Protein AF-A0A7S2AUB5-F1 (afdb_monomer_lite)

Structure (mmCIF, N/CA/C/O backbone):
data_AF-A0A7S2AUB5-F1
#
_entry.id   AF-A0A7S2AUB5-F1
#
loop_
_atom_site.group_PDB
_atom_site.id
_atom_site.type_symbol
_atom_site.label_atom_id
_atom_site.label_alt_id
_atom_site.label_comp_id
_atom_site.label_asym_id
_atom_site.label_entity_id
_atom_site.label_seq_id
_atom_site.pdbx_PDB_ins_code
_atom_site.Cartn_x
_atom_site.Cartn_y
_atom_site.Cartn_z
_atom_site.occupancy
_atom_site.B_iso_or_equiv
_atom_site.auth_seq_id
_atom_site.auth_comp_id
_atom_site.auth_asym_id
_atom_site.auth_atom_id
_atom_site.pdbx_PDB_model_num
ATOM 1 N N . LEU A 1 1 ? -4.576 -19.029 -27.671 1.00 66.25 1 LEU A N 1
ATOM 2 C CA . LEU A 1 1 ? -3.258 -19.699 -27.492 1.00 66.25 1 LEU A CA 1
ATOM 3 C C . LEU A 1 1 ? -3.103 -20.940 -28.379 1.00 66.25 1 LEU A C 1
ATOM 5 O O . LEU A 1 1 ? -2.024 -21.109 -28.933 1.00 66.25 1 LEU A O 1
ATOM 9 N N . SER A 1 2 ? -4.147 -21.768 -28.547 1.00 68.75 2 SER A N 1
ATOM 10 C CA . SER A 1 2 ? -4.121 -22.951 -29.435 1.00 68.75 2 SER A CA 1
ATOM 11 C C . SER A 1 2 ? -3.813 -22.598 -30.901 1.00 68.75 2 SER A C 1
ATOM 13 O O . SER A 1 2 ? -2.859 -23.111 -31.478 1.00 68.75 2 SER A O 1
ATOM 15 N N . GLU A 1 3 ? -4.519 -21.610 -31.457 1.00 72.88 3 GLU A N 1
ATOM 16 C CA . GLU A 1 3 ? -4.356 -21.179 -32.857 1.00 72.88 3 GLU A CA 1
ATOM 17 C C . GLU A 1 3 ? -2.947 -20.645 -33.166 1.00 72.88 3 GLU A C 1
ATOM 19 O O . GLU A 1 3 ? -2.402 -20.857 -34.247 1.00 72.88 3 GLU A O 1
ATOM 24 N N . PHE A 1 4 ? -2.296 -20.013 -32.185 1.00 72.12 4 PHE A N 1
ATOM 25 C CA . PHE A 1 4 ? -0.944 -19.477 -32.353 1.00 72.12 4 PHE A CA 1
ATOM 26 C C . PHE A 1 4 ? 0.109 -20.588 -32.492 1.00 72.12 4 PHE A C 1
ATOM 28 O O . PHE A 1 4 ? 1.092 -20.422 -33.215 1.00 72.12 4 PHE A O 1
ATOM 35 N N . ARG A 1 5 ? -0.101 -21.738 -31.830 1.00 81.31 5 ARG A N 1
ATOM 36 C CA . ARG A 1 5 ? 0.785 -22.907 -31.953 1.00 81.31 5 ARG A CA 1
ATOM 37 C C . ARG A 1 5 ? 0.651 -23.576 -33.320 1.00 81.31 5 ARG A C 1
ATOM 39 O O . ARG A 1 5 ? 1.670 -23.979 -33.878 1.00 81.31 5 ARG A O 1
ATOM 46 N N . GLU A 1 6 ? -0.555 -23.643 -33.883 1.00 85.00 6 GLU A N 1
ATOM 47 C CA . GLU A 1 6 ? -0.763 -24.192 -35.231 1.00 85.00 6 GLU A CA 1
ATOM 48 C C . GLU A 1 6 ? -0.095 -23.348 -36.319 1.00 85.00 6 GLU A C 1
ATOM 50 O O . GLU A 1 6 ? 0.600 -23.892 -37.180 1.00 85.00 6 GLU A O 1
ATOM 55 N N . VAL A 1 7 ? -0.228 -22.019 -36.251 1.00 86.88 7 VAL A N 1
ATOM 56 C CA . VAL A 1 7 ? 0.425 -21.116 -37.215 1.00 86.88 7 VAL A CA 1
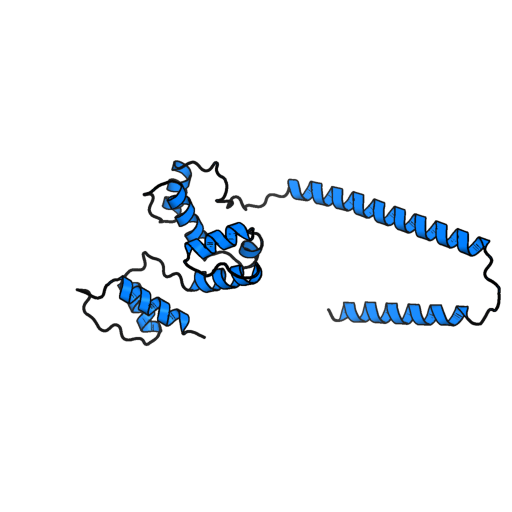ATOM 57 C C . VAL A 1 7 ? 1.947 -21.281 -37.170 1.00 86.88 7 VAL A C 1
ATOM 59 O O . VAL A 1 7 ? 2.594 -21.325 -38.218 1.00 86.88 7 VAL A O 1
ATOM 62 N N . TYR A 1 8 ? 2.525 -21.439 -35.976 1.00 83.62 8 TYR A N 1
ATOM 63 C CA . TYR A 1 8 ? 3.969 -21.616 -35.820 1.00 83.62 8 TYR A CA 1
ATOM 64 C C . TYR A 1 8 ? 4.461 -22.966 -36.356 1.00 83.62 8 TYR A C 1
ATOM 66 O O . TYR A 1 8 ? 5.496 -23.026 -37.023 1.00 83.62 8 TYR A O 1
ATOM 74 N N . LYS A 1 9 ? 3.700 -24.044 -36.124 1.00 85.75 9 LYS A N 1
ATOM 75 C CA . LYS A 1 9 ? 4.018 -25.383 -36.640 1.00 85.75 9 LYS A CA 1
ATOM 76 C C . LYS A 1 9 ? 3.975 -25.401 -38.173 1.00 85.75 9 LYS A C 1
ATOM 78 O O . LYS A 1 9 ? 4.949 -25.786 -38.811 1.00 85.75 9 LYS A O 1
ATOM 83 N N . LYS A 1 10 ? 2.932 -24.807 -38.764 1.00 87.19 10 LYS A N 1
ATOM 84 C CA . LYS A 1 10 ? 2.771 -24.686 -40.222 1.00 87.19 10 LYS A CA 1
ATOM 85 C C . LYS A 1 10 ? 3.872 -23.850 -40.892 1.00 87.19 10 LYS A C 1
ATOM 87 O O . LYS A 1 10 ? 4.248 -24.127 -42.031 1.00 87.19 10 LYS A O 1
ATOM 92 N N . GLN A 1 11 ? 4.408 -22.830 -40.212 1.00 81.62 11 GLN A N 1
ATOM 93 C CA . GLN A 1 11 ? 5.554 -22.067 -40.728 1.00 81.62 11 GLN A CA 1
ATOM 94 C C . GLN A 1 11 ? 6.876 -22.838 -40.650 1.00 81.62 11 GLN A C 1
ATOM 96 O O . GLN A 1 11 ? 7.717 -22.678 -41.538 1.00 81.62 11 GLN A O 1
ATOM 101 N N . LYS A 1 12 ? 7.059 -23.672 -39.621 1.00 84.50 12 LYS A N 1
ATOM 102 C CA . LYS A 1 12 ? 8.247 -24.518 -39.486 1.00 84.50 12 LYS A CA 1
ATOM 103 C C . LYS A 1 12 ? 8.306 -25.563 -40.604 1.00 84.50 12 LYS A C 1
ATOM 105 O O . LYS A 1 12 ? 9.318 -25.637 -41.298 1.00 84.50 12 LYS A O 1
ATOM 110 N N . ASP A 1 13 ? 7.193 -26.245 -40.862 1.00 81.62 13 ASP A N 1
ATOM 111 C CA . ASP A 1 13 ? 7.116 -27.299 -41.883 1.00 81.62 13 ASP A CA 1
ATOM 112 C C . ASP A 1 13 ? 7.355 -26.742 -43.305 1.00 81.62 13 ASP A C 1
ATOM 114 O O . ASP A 1 13 ? 8.020 -27.367 -44.131 1.00 81.62 13 ASP A O 1
ATOM 118 N N . ARG A 1 14 ? 6.911 -25.504 -43.586 1.00 75.75 14 ARG A N 1
ATOM 119 C CA . ARG A 1 14 ? 7.209 -24.811 -44.858 1.00 75.75 14 ARG A CA 1
ATOM 120 C C . ARG A 1 14 ? 8.698 -24.510 -45.061 1.00 75.75 14 ARG A C 1
ATOM 122 O O . ARG A 1 14 ? 9.160 -24.541 -46.200 1.00 75.75 14 ARG A O 1
ATOM 129 N N . LYS A 1 15 ? 9.447 -24.200 -43.996 1.00 71.12 15 LYS A N 1
ATOM 130 C CA . LYS A 1 15 ? 10.894 -23.930 -44.093 1.00 71.12 15 LYS A CA 1
ATOM 131 C C . LYS A 1 15 ? 11.700 -25.201 -44.344 1.00 71.12 15 LYS A C 1
ATOM 133 O O . LYS A 1 15 ? 12.663 -25.152 -45.103 1.00 71.12 15 LYS A O 1
ATOM 138 N N . GLU A 1 16 ? 11.299 -26.320 -43.748 1.00 73.62 16 GLU A N 1
ATOM 139 C CA . GLU A 1 16 ? 11.970 -27.609 -43.958 1.00 73.62 16 GLU A CA 1
ATOM 140 C C . GLU A 1 16 ? 11.769 -28.114 -45.395 1.00 73.62 16 GLU A C 1
ATOM 142 O O . GLU A 1 16 ? 12.728 -28.551 -46.031 1.00 73.62 16 GLU A O 1
ATOM 147 N N . GLN A 1 17 ? 10.575 -27.927 -45.972 1.00 71.31 17 GLN A N 1
ATOM 148 C CA . GLN A 1 17 ? 10.324 -28.288 -47.374 1.00 71.31 17 GLN A CA 1
ATOM 149 C C . GLN A 1 17 ? 11.098 -27.419 -48.382 1.00 71.31 17 GLN A C 1
ATOM 151 O O . GLN A 1 17 ? 11.495 -27.917 -49.431 1.00 71.31 17 GLN A O 1
ATOM 156 N N . GLN A 1 18 ? 11.367 -26.145 -48.073 1.00 62.06 18 GLN A N 1
ATOM 157 C CA . GLN A 1 18 ? 12.152 -25.266 -48.955 1.00 62.06 18 GLN A CA 1
ATOM 158 C C . GLN A 1 18 ? 13.667 -25.520 -48.895 1.00 62.06 18 GLN A C 1
ATOM 160 O O . GLN A 1 18 ? 14.369 -25.202 -49.850 1.00 62.06 18 GLN A O 1
ATOM 165 N N . GLY A 1 19 ? 14.184 -26.100 -47.807 1.00 57.72 19 GLY A N 1
ATOM 166 C CA . GLY A 1 19 ? 15.605 -26.452 -47.692 1.00 57.72 19 GLY A CA 1
ATOM 167 C C . GLY A 1 19 ? 15.994 -27.719 -48.461 1.00 57.72 19 GLY A C 1
ATOM 168 O O . GLY A 1 19 ? 17.142 -27.851 -48.878 1.00 57.72 19 GLY A O 1
ATOM 169 N N . ALA A 1 20 ? 15.048 -28.638 -48.678 1.00 58.72 20 ALA A N 1
ATOM 170 C CA . ALA A 1 20 ? 15.322 -29.935 -49.297 1.00 58.72 20 ALA A CA 1
ATOM 171 C C . ALA A 1 20 ? 15.441 -29.883 -50.834 1.00 58.72 20 ALA A C 1
ATOM 173 O O . ALA A 1 20 ? 16.139 -30.710 -51.418 1.00 58.72 20 ALA A O 1
ATOM 174 N N . SER A 1 21 ? 14.816 -28.909 -51.507 1.00 57.28 21 SER A N 1
ATOM 175 C CA . SER A 1 21 ? 14.850 -28.812 -52.976 1.00 57.28 21 SER A CA 1
ATOM 176 C C . SER A 1 21 ? 16.146 -28.216 -53.545 1.00 57.28 21 SER A C 1
ATOM 178 O O . SER A 1 21 ? 16.439 -28.424 -54.718 1.00 57.28 21 SER A O 1
ATOM 180 N N . ASP A 1 22 ? 16.938 -27.499 -52.740 1.00 52.81 22 ASP A N 1
ATOM 181 C CA . ASP A 1 22 ? 18.154 -26.802 -53.204 1.00 52.81 22 ASP A CA 1
ATOM 182 C C . ASP A 1 22 ? 19.421 -27.691 -53.202 1.00 52.81 22 ASP A C 1
ATOM 184 O O . ASP A 1 22 ? 20.475 -27.259 -53.666 1.00 52.81 22 ASP A O 1
ATOM 188 N N . VAL A 1 23 ? 19.347 -28.938 -52.714 1.00 56.62 23 VAL A N 1
ATOM 189 C CA . VAL A 1 23 ? 20.527 -29.821 -52.554 1.00 56.62 23 VAL A CA 1
ATOM 190 C C . VAL A 1 23 ? 20.818 -30.685 -53.795 1.00 56.62 23 VAL A C 1
ATOM 192 O O . VAL A 1 23 ? 21.933 -31.177 -53.945 1.00 56.62 23 VAL A O 1
ATOM 195 N N . LEU A 1 24 ? 19.875 -30.833 -54.736 1.00 57.12 24 LEU A N 1
ATOM 196 C CA . LEU A 1 24 ? 20.038 -31.726 -55.901 1.00 57.12 24 LEU A CA 1
ATOM 197 C C . LEU A 1 24 ? 20.478 -31.037 -57.205 1.00 57.12 24 LEU A C 1
ATOM 199 O O . LEU A 1 24 ? 20.758 -31.718 -58.189 1.00 57.12 24 LEU A O 1
ATOM 203 N N . ALA A 1 25 ? 20.609 -29.709 -57.231 1.00 53.59 25 ALA A N 1
ATOM 204 C CA . ALA A 1 25 ? 21.137 -28.987 -58.388 1.00 53.59 25 ALA A CA 1
ATOM 205 C C . ALA A 1 25 ? 22.570 -28.516 -58.098 1.00 53.59 25 ALA A C 1
ATOM 207 O O . ALA A 1 25 ? 22.779 -27.444 -57.537 1.00 53.59 25 ALA A O 1
ATOM 208 N N . GLY A 1 26 ? 23.572 -29.309 -58.495 1.00 52.62 26 GLY A N 1
ATOM 209 C CA . GLY A 1 26 ? 25.015 -29.038 -58.347 1.00 52.62 26 GLY A CA 1
ATOM 210 C C . GLY A 1 26 ? 25.560 -27.828 -59.131 1.00 52.62 26 GLY A C 1
ATOM 211 O O . GLY A 1 26 ? 26.711 -27.831 -59.563 1.00 52.62 26 GLY A O 1
ATOM 212 N N . GLY A 1 27 ? 24.756 -26.785 -59.336 1.00 60.53 27 GLY A N 1
ATOM 213 C CA . GLY A 1 27 ? 25.189 -25.524 -59.919 1.00 60.53 27 GLY A CA 1
ATOM 214 C C . GLY A 1 27 ? 25.906 -24.678 -58.874 1.00 60.53 27 GLY A C 1
ATOM 215 O O . GLY A 1 27 ? 25.307 -24.270 -57.878 1.00 60.53 27 GLY A O 1
ATOM 216 N N . ARG A 1 28 ? 27.192 -24.374 -59.098 1.00 58.41 28 ARG A N 1
ATOM 217 C CA . ARG A 1 28 ? 27.913 -23.383 -58.287 1.00 58.41 28 ARG A CA 1
ATOM 218 C C . ARG A 1 28 ? 27.098 -22.082 -58.288 1.00 58.41 28 ARG A C 1
ATOM 220 O O . ARG A 1 28 ? 26.883 -21.519 -59.361 1.00 58.41 28 ARG A O 1
ATOM 227 N N . PRO A 1 29 ? 26.634 -21.596 -57.126 1.00 58.66 29 PRO A N 1
ATOM 228 C CA . PRO A 1 29 ? 25.819 -20.397 -57.072 1.00 58.66 29 PRO A CA 1
ATOM 229 C C . PRO A 1 29 ? 26.647 -19.213 -57.562 1.00 58.66 29 PRO A C 1
ATOM 231 O O . PRO A 1 29 ? 27.666 -18.860 -56.965 1.00 58.66 29 PRO A O 1
ATOM 234 N N . ASP A 1 30 ? 26.190 -18.629 -58.665 1.00 69.25 30 ASP A N 1
ATOM 235 C CA . ASP A 1 30 ? 26.762 -17.442 -59.282 1.00 69.25 30 ASP A CA 1
ATOM 236 C C . ASP A 1 30 ? 26.954 -16.344 -58.220 1.00 69.25 30 ASP A C 1
ATOM 238 O O . ASP A 1 30 ? 26.016 -15.937 -57.520 1.00 69.25 30 ASP A O 1
ATOM 242 N N . LYS A 1 31 ? 28.203 -15.888 -58.069 1.00 72.81 31 LYS A N 1
ATOM 243 C CA . LYS A 1 31 ? 28.608 -14.873 -57.086 1.00 72.81 31 LYS A CA 1
ATOM 244 C C . LYS A 1 31 ? 27.802 -13.579 -57.264 1.00 72.81 31 LYS A C 1
ATOM 246 O O . LYS A 1 31 ? 27.520 -12.911 -56.268 1.00 72.81 31 LYS A O 1
ATOM 251 N N . SER A 1 32 ? 27.354 -13.287 -58.488 1.00 71.06 32 SER A N 1
ATOM 252 C CA .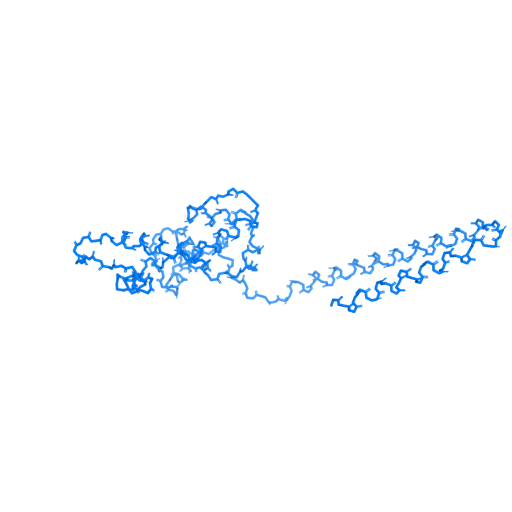 SER A 1 32 ? 26.482 -12.152 -58.805 1.00 71.06 32 SER A CA 1
ATOM 253 C C . SER A 1 32 ? 25.115 -12.260 -58.109 1.00 71.06 32 SER A C 1
ATOM 255 O O . SER A 1 32 ? 24.633 -11.314 -57.479 1.00 71.06 32 SER A O 1
ATOM 257 N N . ARG A 1 33 ? 24.527 -13.463 -58.093 1.00 67.38 33 ARG A N 1
ATOM 258 C CA . ARG A 1 33 ? 23.210 -13.734 -57.492 1.00 67.38 33 ARG A CA 1
ATOM 259 C C . ARG A 1 33 ? 23.230 -13.709 -55.958 1.00 67.38 33 ARG A C 1
ATOM 261 O O . ARG A 1 33 ? 22.220 -13.396 -55.326 1.00 67.38 33 ARG A O 1
ATOM 268 N N . ARG A 1 34 ? 24.379 -14.007 -55.338 1.00 69.44 34 ARG A N 1
ATOM 269 C CA . ARG A 1 34 ? 24.572 -13.854 -53.881 1.00 69.44 34 ARG A CA 1
ATOM 270 C C . ARG A 1 34 ? 24.639 -12.384 -53.470 1.00 69.44 34 ARG A C 1
ATOM 272 O O . ARG A 1 34 ? 24.018 -12.008 -52.479 1.00 69.44 34 ARG A O 1
ATOM 279 N N . GLN A 1 35 ? 25.335 -11.552 -54.246 1.00 75.00 35 GLN A N 1
ATOM 280 C CA . GLN A 1 35 ? 25.429 -10.118 -53.963 1.00 75.00 35 GLN A CA 1
ATOM 281 C C . GLN A 1 35 ? 24.084 -9.404 -54.137 1.00 75.00 35 GLN A C 1
ATOM 283 O O . GLN A 1 35 ? 23.735 -8.562 -53.309 1.00 75.00 35 GLN A O 1
ATOM 288 N N . SER A 1 36 ? 23.295 -9.761 -55.155 1.00 74.06 36 SER A N 1
ATOM 289 C CA . SER A 1 36 ? 21.970 -9.161 -55.357 1.00 74.06 36 SER A CA 1
ATOM 290 C C . SER A 1 36 ? 20.982 -9.524 -54.242 1.00 74.06 36 SER A C 1
ATOM 292 O O . SER A 1 36 ? 20.290 -8.643 -53.730 1.00 74.06 36 SER A O 1
ATOM 294 N N . ARG A 1 37 ? 20.976 -10.782 -53.774 1.00 74.62 37 ARG A N 1
ATOM 295 C CA . ARG A 1 37 ? 20.168 -11.207 -52.614 1.00 74.62 37 ARG A CA 1
ATOM 296 C C . ARG A 1 37 ? 20.580 -10.510 -51.314 1.00 74.62 37 ARG A C 1
ATOM 298 O O . ARG A 1 37 ? 19.709 -10.092 -50.556 1.00 74.62 37 ARG A O 1
ATOM 305 N N . ALA A 1 38 ? 21.881 -10.349 -51.064 1.00 77.12 38 ALA A N 1
ATOM 306 C CA . ALA A 1 38 ? 22.369 -9.658 -49.869 1.00 77.12 38 ALA A CA 1
ATOM 307 C C . ALA A 1 38 ? 21.926 -8.185 -49.839 1.00 77.12 38 ALA A C 1
ATOM 309 O O . ALA A 1 38 ? 21.383 -7.732 -48.832 1.00 77.12 38 ALA A O 1
ATOM 310 N N . LYS A 1 39 ? 22.058 -7.473 -50.968 1.00 84.00 39 LYS A N 1
ATOM 311 C CA . LYS A 1 39 ? 21.603 -6.079 -51.099 1.00 84.00 39 LYS A CA 1
ATOM 312 C C . LYS A 1 39 ? 20.086 -5.938 -50.921 1.00 84.00 39 LYS A C 1
ATOM 314 O O . LYS A 1 39 ? 19.636 -4.999 -50.270 1.00 84.00 39 LYS A O 1
ATOM 319 N N . ALA A 1 40 ? 19.295 -6.877 -51.449 1.00 82.88 40 ALA A N 1
ATOM 320 C CA . ALA A 1 40 ? 17.840 -6.876 -51.279 1.00 82.88 40 ALA A CA 1
ATOM 321 C C . ALA A 1 40 ? 17.419 -7.083 -49.810 1.00 82.88 40 ALA A C 1
ATOM 323 O O . ALA A 1 40 ? 16.558 -6.359 -49.306 1.00 82.88 40 ALA A O 1
ATOM 324 N N . ASN A 1 41 ? 18.067 -8.014 -49.102 1.00 84.00 41 ASN A N 1
ATOM 325 C CA . ASN A 1 41 ? 17.816 -8.241 -47.677 1.00 84.00 41 ASN A CA 1
ATOM 326 C C . ASN A 1 41 ? 18.212 -7.023 -46.832 1.00 84.00 41 ASN A C 1
ATOM 328 O O . ASN A 1 41 ? 17.466 -6.625 -45.940 1.00 84.00 41 ASN A O 1
ATOM 332 N N . GLU A 1 42 ? 19.348 -6.391 -47.134 1.00 88.44 42 GLU A N 1
ATOM 333 C CA . GLU A 1 42 ? 19.787 -5.175 -46.445 1.00 88.44 42 GLU A CA 1
ATOM 334 C C . GLU A 1 42 ? 18.788 -4.019 -46.633 1.00 88.44 42 GLU A C 1
ATOM 336 O O . GLU A 1 42 ? 18.472 -3.309 -45.675 1.00 88.44 42 GLU A O 1
ATOM 341 N N . LEU A 1 43 ? 18.230 -3.860 -47.840 1.00 89.88 43 LEU A N 1
ATOM 342 C CA . LEU A 1 43 ? 17.206 -2.854 -48.126 1.00 89.88 43 LEU A CA 1
ATOM 343 C C . LEU A 1 43 ? 15.918 -3.107 -47.326 1.00 89.88 43 LEU A C 1
ATOM 345 O O . LEU A 1 43 ? 15.376 -2.173 -46.732 1.00 89.88 43 LEU A O 1
ATOM 349 N N . MET A 1 44 ? 15.455 -4.361 -47.260 1.00 85.38 44 MET A N 1
ATOM 350 C CA . MET A 1 44 ? 14.280 -4.730 -46.462 1.00 85.38 44 MET A CA 1
ATOM 351 C C . MET A 1 44 ? 14.495 -4.478 -44.966 1.00 85.38 44 MET A C 1
ATOM 353 O O . MET A 1 44 ? 13.610 -3.937 -44.302 1.00 85.38 44 MET A O 1
ATOM 357 N N . VAL A 1 45 ? 15.679 -4.799 -44.436 1.00 85.94 45 VAL A N 1
ATOM 358 C CA . VAL A 1 45 ? 16.024 -4.530 -43.030 1.00 85.94 45 VAL A CA 1
ATOM 359 C C . VAL A 1 45 ? 16.044 -3.024 -42.753 1.00 85.94 45 VAL A C 1
ATOM 361 O O . VAL A 1 45 ? 15.449 -2.576 -41.772 1.00 85.94 45 VAL A O 1
ATOM 364 N N . LYS A 1 46 ? 16.642 -2.213 -43.637 1.00 86.75 46 LYS A N 1
ATOM 365 C CA . LYS A 1 46 ? 16.636 -0.743 -43.512 1.00 86.75 46 LYS A CA 1
ATOM 366 C C . LYS A 1 46 ? 15.217 -0.167 -43.557 1.00 86.75 46 LYS A C 1
ATOM 368 O O . LYS A 1 46 ? 14.891 0.703 -42.747 1.00 86.75 46 LYS A O 1
ATOM 373 N N . GLN A 1 47 ? 14.352 -0.673 -44.439 1.00 86.94 47 GLN A N 1
ATOM 374 C CA . GLN A 1 47 ? 12.945 -0.265 -44.490 1.00 86.94 47 GLN A CA 1
ATOM 375 C C . GLN A 1 47 ? 12.200 -0.630 -43.200 1.00 86.94 47 GLN A C 1
ATOM 377 O O . GLN A 1 47 ? 11.530 0.237 -42.636 1.00 86.94 47 GLN A O 1
ATOM 382 N N . ALA A 1 48 ? 12.382 -1.847 -42.678 1.00 82.12 48 ALA A N 1
ATOM 383 C CA . ALA A 1 48 ? 11.771 -2.282 -41.423 1.00 82.12 48 ALA A CA 1
ATOM 384 C C . ALA A 1 48 ? 12.207 -1.406 -40.235 1.00 82.12 48 ALA A C 1
ATOM 386 O O . ALA A 1 48 ? 11.359 -0.907 -39.495 1.00 82.12 48 ALA A O 1
ATOM 387 N N . ILE A 1 49 ? 13.510 -1.127 -40.098 1.00 84.69 49 ILE A N 1
ATOM 388 C CA . ILE A 1 49 ? 14.044 -0.244 -39.045 1.00 84.69 49 ILE A CA 1
ATOM 389 C C . ILE A 1 49 ? 13.452 1.169 -39.168 1.00 84.69 49 ILE A C 1
ATOM 391 O O . ILE A 1 49 ? 13.037 1.762 -38.168 1.00 84.69 49 ILE A O 1
ATOM 395 N N . SER A 1 50 ? 13.348 1.700 -40.391 1.00 85.81 50 SER A N 1
ATOM 396 C CA . SER A 1 50 ? 12.761 3.025 -40.631 1.00 85.81 50 SER A CA 1
ATOM 397 C C . SER A 1 50 ? 11.265 3.089 -40.281 1.00 85.81 50 SER A C 1
ATOM 399 O O . SER A 1 50 ? 10.796 4.106 -39.762 1.00 85.81 50 SER A O 1
ATOM 401 N N . GLY A 1 51 ? 10.525 1.995 -40.503 1.00 85.00 51 GLY A N 1
ATOM 402 C CA . GLY A 1 51 ? 9.121 1.853 -40.115 1.00 85.00 51 GLY A CA 1
ATOM 403 C C . GLY A 1 51 ? 8.947 1.846 -38.598 1.00 85.00 51 GLY A C 1
ATOM 404 O O . GLY A 1 51 ? 8.157 2.627 -38.067 1.00 85.00 51 GLY A O 1
ATOM 405 N N . PHE A 1 52 ? 9.762 1.061 -37.886 1.00 77.56 52 PHE A N 1
ATOM 406 C CA . PHE A 1 52 ? 9.748 1.016 -36.419 1.00 77.56 52 PHE A CA 1
ATOM 407 C C . PHE A 1 52 ? 10.092 2.366 -35.778 1.00 77.56 52 PHE A C 1
ATOM 409 O O . PHE A 1 52 ? 9.464 2.759 -34.794 1.00 77.56 52 PHE A O 1
ATOM 416 N N . ALA A 1 53 ? 11.044 3.119 -36.339 1.00 77.88 53 ALA A N 1
ATOM 417 C CA . ALA A 1 53 ? 11.388 4.448 -35.833 1.00 77.88 53 ALA A CA 1
ATOM 418 C C . ALA A 1 53 ? 10.226 5.452 -35.974 1.00 77.88 53 ALA A C 1
ATOM 420 O O . ALA A 1 53 ? 9.992 6.264 -35.073 1.00 77.88 53 ALA A O 1
ATOM 421 N N . LYS A 1 54 ? 9.471 5.387 -37.081 1.00 81.50 54 LYS A N 1
ATOM 422 C CA . LYS A 1 54 ? 8.268 6.210 -37.287 1.00 81.50 54 LYS A CA 1
ATOM 423 C C . LYS A 1 54 ? 7.148 5.811 -36.328 1.00 81.50 54 LYS A C 1
ATOM 425 O O . LYS A 1 54 ? 6.560 6.695 -35.710 1.00 81.50 54 LYS A O 1
ATOM 430 N N . GLU A 1 55 ? 6.905 4.516 -36.146 1.00 77.44 55 GLU A N 1
ATOM 431 C CA . GLU A 1 55 ? 5.859 4.021 -35.245 1.00 77.44 55 GLU A CA 1
ATOM 432 C C . GLU A 1 55 ? 6.152 4.378 -33.783 1.00 77.44 55 GLU A C 1
ATOM 434 O O . GLU A 1 55 ? 5.297 4.910 -33.078 1.00 77.44 55 GLU A O 1
ATOM 439 N N . ARG A 1 56 ? 7.411 4.240 -33.349 1.00 76.69 56 ARG A N 1
ATOM 440 C CA . ARG A 1 56 ? 7.849 4.663 -32.012 1.00 76.69 56 ARG A CA 1
ATOM 441 C C . ARG A 1 56 ? 7.648 6.168 -31.782 1.00 76.69 56 ARG A C 1
ATOM 443 O O . ARG A 1 56 ? 7.269 6.568 -30.683 1.00 76.69 56 ARG A O 1
ATOM 450 N N . ARG A 1 57 ? 7.835 7.011 -32.810 1.00 79.25 57 ARG A N 1
ATOM 451 C CA . ARG A 1 57 ? 7.513 8.452 -32.742 1.00 79.25 57 ARG A CA 1
ATOM 452 C C . ARG A 1 57 ? 6.005 8.722 -32.681 1.00 79.25 57 ARG A C 1
ATOM 454 O O . ARG A 1 57 ? 5.613 9.654 -31.985 1.00 79.25 57 ARG A O 1
ATOM 461 N N . ARG A 1 58 ? 5.162 7.942 -33.370 1.00 79.75 58 ARG A N 1
ATOM 462 C CA . ARG A 1 58 ? 3.691 8.070 -33.283 1.00 79.75 58 ARG A CA 1
ATOM 463 C C . ARG A 1 58 ? 3.189 7.704 -31.891 1.00 79.75 58 ARG A C 1
ATOM 465 O O . ARG A 1 58 ? 2.469 8.489 -31.282 1.00 79.75 58 ARG A O 1
ATOM 472 N N . LEU A 1 59 ? 3.641 6.570 -31.360 1.00 74.00 59 LEU A N 1
ATOM 473 C CA . LEU A 1 59 ? 3.280 6.117 -30.017 1.00 74.00 59 LEU A CA 1
ATOM 474 C C . LEU A 1 59 ? 3.763 7.092 -28.938 1.00 74.00 59 LEU A C 1
ATOM 476 O O . LEU A 1 59 ? 3.003 7.416 -28.035 1.00 74.00 59 LEU A O 1
ATOM 480 N N . SER A 1 60 ? 4.976 7.640 -29.068 1.00 74.38 60 SER A N 1
ATOM 481 C CA . SER A 1 60 ? 5.479 8.659 -28.137 1.00 74.38 60 SER A CA 1
ATOM 482 C C . SER A 1 60 ? 4.655 9.950 -28.152 1.00 74.38 60 SER A C 1
ATOM 484 O O . SER A 1 60 ? 4.498 10.564 -27.102 1.00 74.38 60 SER A O 1
ATOM 486 N N . LYS A 1 61 ? 4.125 10.369 -29.309 1.00 71.69 61 LYS A N 1
ATOM 487 C CA . LYS A 1 61 ? 3.256 11.554 -29.392 1.00 71.69 61 LYS A CA 1
ATOM 488 C C . LYS A 1 61 ? 1.869 11.292 -28.805 1.00 71.69 61 LYS A C 1
ATOM 490 O O . LYS A 1 61 ? 1.332 12.165 -28.136 1.00 71.69 61 LYS A O 1
ATOM 495 N N . ASN A 1 62 ? 1.330 10.088 -28.992 1.00 60.31 62 ASN A N 1
ATOM 496 C CA . ASN A 1 62 ? 0.032 9.708 -28.430 1.00 60.31 62 ASN A CA 1
ATOM 497 C C . ASN A 1 62 ? 0.086 9.431 -26.918 1.00 60.31 62 ASN A C 1
ATOM 499 O O . ASN A 1 62 ? -0.918 9.608 -26.236 1.00 60.31 62 ASN A O 1
ATOM 503 N N . PHE A 1 63 ? 1.245 9.052 -26.373 1.00 55.88 63 PHE A N 1
ATOM 504 C CA . PHE A 1 63 ? 1.416 8.860 -24.928 1.00 55.88 63 PHE A CA 1
ATOM 505 C C . PHE A 1 63 ? 1.382 10.181 -24.136 1.00 55.88 63 PHE A C 1
ATOM 507 O O . PHE A 1 63 ? 1.222 10.155 -22.922 1.00 55.88 63 PHE A O 1
ATOM 514 N N . ASN A 1 64 ? 1.496 11.333 -24.808 1.00 53.84 64 ASN A N 1
ATOM 515 C CA . ASN A 1 64 ? 1.533 12.644 -24.156 1.00 53.84 64 ASN A CA 1
ATOM 516 C C . ASN A 1 64 ? 0.201 13.420 -24.213 1.00 53.84 64 ASN A C 1
ATOM 518 O O . ASN A 1 64 ? 0.120 14.518 -23.674 1.00 53.84 64 ASN A O 1
ATOM 522 N N . SER A 1 65 ? -0.837 12.889 -24.871 1.00 50.28 65 SER A N 1
ATOM 523 C CA . SER A 1 65 ? -2.146 13.562 -25.003 1.00 50.28 65 SER A CA 1
ATOM 524 C C . SER A 1 65 ? -3.332 12.749 -24.472 1.00 50.28 65 SER A C 1
ATOM 526 O O . SER A 1 65 ? -4.459 13.243 -24.442 1.00 50.28 65 SER A O 1
ATOM 528 N N . GLY A 1 66 ? -3.096 11.520 -24.009 1.00 44.44 66 GLY A N 1
ATOM 529 C CA . GLY A 1 66 ? -4.112 10.660 -23.411 1.00 44.44 66 GLY A CA 1
ATOM 530 C C . GLY A 1 66 ? -4.210 10.851 -21.903 1.00 44.44 66 GLY A C 1
ATOM 531 O O . GLY A 1 66 ? -3.567 10.126 -21.153 1.00 44.44 66 GLY A O 1
ATOM 532 N N . SER A 1 67 ? -5.028 11.820 -21.495 1.00 53.50 67 SER A N 1
ATOM 533 C CA . SER A 1 67 ? -5.766 11.866 -20.227 1.00 53.50 67 SER A CA 1
ATOM 534 C C . SER A 1 67 ? -5.759 10.540 -19.450 1.00 53.50 67 SER A C 1
ATOM 536 O O . SER A 1 67 ? -6.440 9.581 -19.816 1.00 53.50 67 SER A O 1
ATOM 538 N N . SER A 1 68 ? -5.002 10.498 -18.356 1.00 39.09 68 SER A N 1
ATOM 539 C CA . SER A 1 68 ? -5.150 9.484 -17.319 1.00 39.09 68 SER A CA 1
ATOM 540 C C . SER A 1 68 ? -5.227 10.206 -15.987 1.00 39.09 68 SER A C 1
ATOM 542 O O . SER A 1 68 ? -4.269 10.841 -15.553 1.00 39.09 68 SER A O 1
ATOM 544 N N . LEU A 1 69 ? -6.396 10.096 -15.364 1.00 43.03 69 LEU A N 1
ATOM 545 C CA . LEU A 1 69 ? -6.730 10.413 -13.978 1.00 43.03 69 LEU A CA 1
ATOM 546 C C . LEU A 1 69 ? -5.852 9.631 -12.981 1.00 43.03 69 LEU A C 1
ATOM 548 O O . LEU A 1 69 ? -6.340 8.866 -12.157 1.00 43.03 69 LEU A O 1
ATOM 552 N N . SER A 1 70 ? -4.540 9.824 -13.038 1.00 42.88 70 SER A N 1
ATOM 553 C CA . SER A 1 70 ? -3.591 9.378 -12.024 1.00 42.88 70 SER A CA 1
ATOM 554 C C . SER A 1 70 ? -2.875 10.587 -11.433 1.00 42.88 70 SER A C 1
ATOM 556 O O . SER A 1 70 ? -1.666 10.575 -11.234 1.00 42.88 70 SER A O 1
ATOM 558 N N . ASP A 1 71 ? -3.643 11.623 -11.091 1.00 45.69 71 ASP A N 1
ATOM 559 C CA . ASP A 1 71 ? -3.200 12.759 -10.266 1.00 45.69 71 ASP A CA 1
ATOM 560 C C . ASP A 1 71 ? -3.128 12.378 -8.764 1.00 45.69 71 ASP A C 1
ATOM 562 O O . ASP A 1 71 ? -3.255 13.187 -7.844 1.00 45.69 71 ASP A O 1
ATOM 566 N N . ASN A 1 72 ? -2.924 11.081 -8.516 1.00 52.72 72 ASN A N 1
ATOM 567 C CA . ASN A 1 72 ? -2.642 10.477 -7.219 1.00 52.72 72 ASN A CA 1
ATOM 568 C C . ASN A 1 72 ? -1.132 10.341 -6.989 1.00 52.72 72 ASN A C 1
ATOM 570 O O . ASN A 1 72 ? -0.705 9.577 -6.122 1.00 52.72 72 ASN A O 1
ATOM 574 N N . SER A 1 73 ? -0.311 11.097 -7.727 1.00 51.97 73 SER A N 1
ATOM 575 C CA . SER A 1 73 ? 1.086 11.304 -7.360 1.00 51.97 73 SER A CA 1
ATOM 576 C C . SER A 1 73 ? 1.136 12.169 -6.097 1.00 51.97 73 SER A C 1
ATOM 578 O O . SER A 1 73 ? 1.358 13.377 -6.124 1.00 51.97 73 SER A O 1
ATOM 580 N N . PHE A 1 74 ? 0.927 11.535 -4.942 1.00 53.44 74 PHE A N 1
ATOM 581 C CA . PHE A 1 74 ? 1.169 12.120 -3.618 1.00 53.44 74 PHE A CA 1
ATOM 582 C C . PHE A 1 74 ? 2.648 12.518 -3.413 1.00 53.44 74 PHE A C 1
ATOM 584 O O . PHE A 1 74 ? 2.985 13.104 -2.386 1.00 53.44 74 PHE A O 1
ATOM 591 N N . GLY A 1 75 ? 3.522 12.222 -4.385 1.00 50.56 75 GLY A N 1
ATOM 592 C CA . GLY A 1 75 ? 4.945 12.551 -4.400 1.00 50.56 75 GLY A CA 1
ATOM 593 C C . GLY A 1 75 ? 5.291 13.966 -4.873 1.00 50.56 75 GLY A C 1
ATOM 594 O O . GLY A 1 75 ? 6.464 14.341 -4.806 1.00 50.56 75 GLY A O 1
ATOM 595 N N . SER A 1 76 ? 4.327 14.781 -5.315 1.00 53.94 76 SER A N 1
ATOM 596 C CA . SER A 1 76 ? 4.629 16.165 -5.690 1.00 53.94 76 SER A CA 1
ATOM 597 C C . SER A 1 76 ? 5.007 16.972 -4.448 1.00 53.94 76 SER A C 1
ATOM 599 O O . SER A 1 76 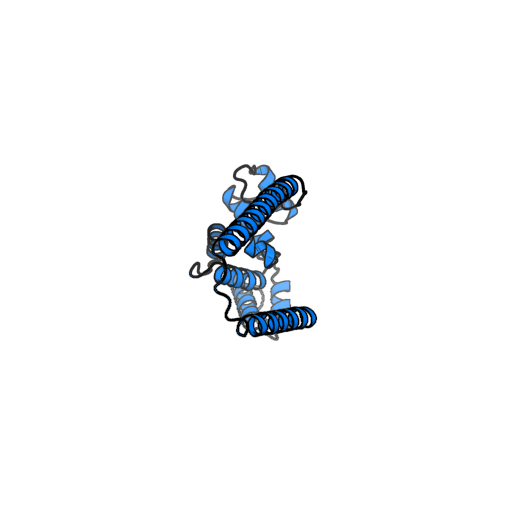? 4.161 17.347 -3.633 1.00 53.94 76 SER A O 1
ATOM 601 N N . LYS A 1 77 ? 6.305 17.286 -4.325 1.00 63.25 77 LYS A N 1
ATOM 602 C CA . LYS A 1 77 ? 6.885 18.201 -3.319 1.00 63.25 77 LYS A CA 1
ATOM 603 C C . LYS A 1 77 ? 6.122 19.538 -3.219 1.00 63.25 77 LYS A C 1
ATOM 605 O O . LYS A 1 77 ? 6.183 20.211 -2.190 1.00 63.25 77 LYS A O 1
ATOM 610 N N . GLU A 1 78 ? 5.357 19.867 -4.254 1.00 70.00 78 GLU A N 1
ATOM 611 C CA . GLU A 1 78 ? 4.544 21.066 -4.444 1.00 70.00 78 GLU A CA 1
ATOM 612 C C . GLU A 1 78 ? 3.190 21.064 -3.717 1.00 70.00 78 GLU A C 1
ATOM 614 O O . GLU A 1 78 ? 2.589 22.127 -3.576 1.00 70.00 78 GLU A O 1
ATOM 619 N N . ALA A 1 79 ? 2.700 19.930 -3.195 1.00 79.88 79 ALA A N 1
ATOM 620 C CA . ALA A 1 79 ? 1.435 19.934 -2.456 1.00 79.88 79 ALA A CA 1
ATOM 621 C C . ALA A 1 79 ? 1.543 20.851 -1.225 1.00 79.88 79 ALA A C 1
ATOM 623 O O . ALA A 1 79 ? 2.410 20.662 -0.367 1.00 79.88 79 ALA A O 1
ATOM 624 N N . THR A 1 80 ? 0.685 21.863 -1.122 1.00 88.56 80 THR A N 1
ATOM 625 C CA . THR A 1 80 ? 0.667 22.776 0.027 1.00 88.56 80 THR A CA 1
ATOM 626 C C . THR A 1 80 ? 0.111 22.066 1.264 1.00 88.56 80 THR A C 1
ATOM 628 O O . THR A 1 80 ? -0.698 21.140 1.173 1.00 88.56 80 THR A O 1
ATOM 631 N N . ALA A 1 81 ? 0.534 22.488 2.461 1.00 90.50 81 ALA A N 1
ATOM 632 C CA . ALA A 1 81 ? 0.049 21.889 3.709 1.00 90.50 81 ALA A CA 1
ATOM 633 C C . ALA A 1 81 ? -1.480 22.015 3.865 1.00 90.50 81 ALA A C 1
ATOM 635 O O . ALA A 1 81 ? -2.117 21.145 4.456 1.00 90.50 81 ALA A O 1
ATOM 636 N N . THR A 1 82 ? -2.078 23.070 3.307 1.00 91.44 82 THR A N 1
ATOM 637 C CA . THR A 1 82 ? -3.532 23.278 3.264 1.00 91.44 82 THR A CA 1
ATOM 638 C C . THR A 1 82 ? -4.231 22.234 2.397 1.00 91.44 82 THR A C 1
ATOM 640 O O . THR A 1 82 ? -5.223 21.652 2.835 1.00 91.44 82 THR A O 1
ATOM 643 N N . GLU A 1 83 ? -3.684 21.928 1.219 1.00 91.44 83 GLU A N 1
ATOM 644 C CA . GLU A 1 83 ? -4.220 20.891 0.335 1.00 91.44 83 GLU A CA 1
ATOM 645 C C . GLU A 1 83 ? -4.124 19.502 0.972 1.00 91.44 83 GLU A C 1
ATOM 647 O O . GLU A 1 83 ? -5.088 18.735 0.952 1.00 91.44 83 GLU A O 1
ATOM 652 N N . LEU A 1 84 ? -3.004 19.198 1.633 1.00 92.62 84 LEU A N 1
ATOM 653 C CA . LEU A 1 84 ? -2.837 17.942 2.367 1.00 92.62 84 LEU A CA 1
ATOM 654 C C . LEU A 1 84 ? -3.848 17.814 3.514 1.00 92.62 84 LEU A C 1
ATOM 656 O O . LEU A 1 84 ? -4.471 16.766 3.664 1.00 92.62 84 LEU A O 1
ATOM 660 N N . LYS A 1 85 ? -4.092 18.882 4.285 1.00 94.44 85 LYS A N 1
ATOM 661 C CA . LYS A 1 85 ? -5.141 18.882 5.322 1.00 94.44 85 LYS A CA 1
ATOM 662 C C . LYS A 1 85 ? -6.534 18.680 4.728 1.00 94.44 85 LYS A C 1
ATOM 664 O O . LYS A 1 85 ? -7.320 17.924 5.297 1.00 94.44 85 LYS A O 1
ATOM 669 N N . ARG A 1 86 ? -6.836 19.303 3.582 1.00 93.19 86 ARG A N 1
ATOM 670 C CA . ARG A 1 86 ? -8.110 19.121 2.868 1.00 93.19 86 ARG A CA 1
ATOM 671 C C . ARG A 1 86 ? -8.300 17.665 2.450 1.00 93.19 86 ARG A C 1
ATOM 673 O O . ARG A 1 86 ? -9.337 17.085 2.756 1.00 93.19 86 ARG A O 1
ATOM 680 N N . ARG A 1 87 ? -7.281 17.052 1.844 1.00 87.75 87 ARG A N 1
ATOM 681 C CA . ARG A 1 87 ? -7.303 15.630 1.470 1.00 87.75 87 ARG A CA 1
ATOM 682 C C . ARG A 1 87 ? -7.448 14.725 2.693 1.00 87.75 87 ARG A C 1
ATOM 684 O O . ARG A 1 87 ? -8.272 13.816 2.663 1.00 87.75 87 ARG A O 1
ATOM 691 N N . CYS A 1 88 ? -6.734 15.002 3.791 1.00 91.50 88 CYS A N 1
ATOM 692 C CA . CYS A 1 88 ? -6.914 14.276 5.053 1.00 91.50 88 CYS A CA 1
ATOM 693 C C . CYS A 1 88 ? -8.358 14.383 5.556 1.00 91.50 88 CYS A C 1
ATOM 695 O O . CYS A 1 88 ? -8.942 13.368 5.916 1.00 91.50 88 CYS A O 1
ATOM 697 N N . LYS A 1 89 ? -8.962 15.580 5.518 1.00 93.00 89 LYS A N 1
ATOM 698 C CA . LYS A 1 89 ? -10.364 15.800 5.906 1.00 93.00 89 LYS A CA 1
ATOM 699 C C . LYS A 1 89 ? -11.324 14.954 5.076 1.00 93.00 89 LYS A C 1
ATOM 701 O O . LYS A 1 89 ? -12.167 14.272 5.647 1.00 93.00 89 LYS A O 1
ATOM 706 N N . SER A 1 90 ? -11.182 14.989 3.751 1.00 87.12 90 SER A N 1
ATOM 707 C CA . SER A 1 90 ? -12.010 14.206 2.827 1.00 87.12 90 SER A CA 1
ATOM 708 C C . SER A 1 90 ? -11.840 12.699 3.029 1.00 87.12 90 SER A C 1
ATOM 710 O O . SER A 1 90 ? -12.794 11.952 2.853 1.00 87.12 90 SER A O 1
ATOM 712 N N . ALA A 1 91 ? -10.650 12.260 3.443 1.00 82.12 91 ALA A N 1
ATOM 713 C CA . ALA A 1 91 ? -10.350 10.867 3.763 1.00 82.12 91 ALA A CA 1
ATOM 714 C C . ALA A 1 91 ? -10.722 10.455 5.205 1.00 82.12 91 ALA A C 1
ATOM 716 O O . ALA A 1 91 ? -10.463 9.315 5.587 1.00 82.12 91 ALA A O 1
AT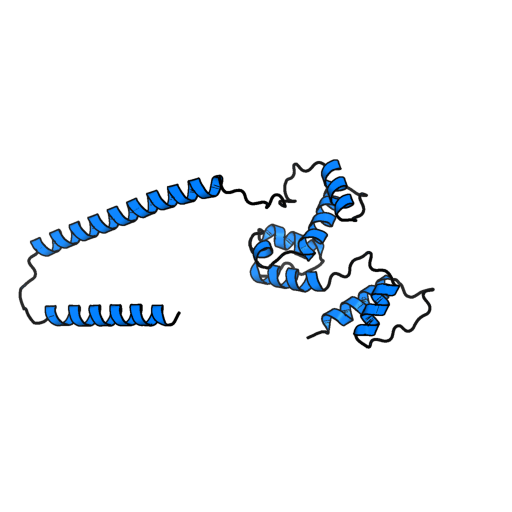OM 717 N N . GLY A 1 92 ? -11.277 11.359 6.024 1.00 87.00 92 GLY A N 1
ATOM 718 C CA . GLY A 1 92 ? -11.588 11.091 7.436 1.00 87.00 92 GLY A CA 1
ATOM 719 C C . GLY A 1 92 ? -10.356 10.938 8.340 1.00 87.00 92 GLY A C 1
ATOM 720 O O . GLY A 1 92 ? -10.453 10.397 9.437 1.00 87.00 92 GLY A O 1
ATOM 721 N N . LEU A 1 93 ? -9.187 11.400 7.895 1.00 88.12 93 LEU A N 1
ATOM 722 C CA . LEU A 1 93 ? -7.922 11.319 8.621 1.00 88.12 93 LEU A CA 1
ATOM 723 C C . LEU A 1 93 ? -7.683 12.575 9.479 1.00 88.12 93 LEU A C 1
ATOM 725 O O . LEU A 1 93 ? -8.083 13.684 9.101 1.00 88.12 93 LEU A O 1
ATOM 729 N N . PRO A 1 94 ? -6.964 12.452 10.610 1.00 90.44 94 PRO A N 1
ATOM 730 C CA . PRO A 1 94 ? -6.618 13.606 11.430 1.00 90.44 94 PRO A CA 1
ATOM 731 C C . PRO A 1 94 ? -5.708 14.591 10.675 1.00 90.44 94 PRO A C 1
ATOM 733 O O . PRO A 1 94 ? -4.740 14.191 10.025 1.00 90.44 94 PRO A O 1
ATOM 736 N N . GLN A 1 95 ? -6.006 15.889 10.802 1.00 95.44 95 GLN A N 1
ATOM 737 C CA . GLN A 1 95 ? -5.338 17.005 10.099 1.00 95.44 95 GLN A CA 1
ATOM 738 C C . GLN A 1 95 ? -4.187 17.652 10.893 1.00 95.44 95 GLN A C 1
ATOM 740 O O . GLN A 1 95 ? -3.637 18.678 10.487 1.00 95.44 95 GLN A O 1
ATOM 745 N N . THR A 1 96 ? -3.859 17.094 12.055 1.00 93.12 96 THR A N 1
ATOM 746 C CA . THR A 1 96 ? -2.769 17.548 12.928 1.00 93.12 96 THR A CA 1
ATOM 747 C C . THR A 1 96 ? -1.410 17.069 12.414 1.00 93.12 96 THR A C 1
ATOM 749 O O . THR A 1 96 ? -1.353 16.045 11.740 1.00 93.12 96 THR A O 1
ATOM 752 N N . GLY A 1 97 ? -0.322 17.753 12.772 1.00 90.75 97 GLY A N 1
ATOM 753 C CA . GLY A 1 97 ? 1.051 17.324 12.465 1.00 90.75 97 GLY A CA 1
ATOM 754 C C . GLY A 1 97 ? 1.736 18.119 11.352 1.00 90.75 97 GLY A C 1
ATOM 755 O O . GLY A 1 97 ? 1.150 19.030 10.755 1.00 90.75 97 GLY A O 1
ATOM 756 N N . GLN A 1 98 ? 3.004 17.785 11.104 1.00 93.31 98 GLN A N 1
ATOM 757 C CA . GLN A 1 98 ? 3.797 18.399 10.038 1.00 93.31 98 GLN A CA 1
ATOM 758 C C . GLN A 1 98 ? 3.365 17.919 8.645 1.00 93.31 98 GLN A C 1
ATOM 760 O O . GLN A 1 98 ? 2.655 16.924 8.491 1.00 93.31 98 GLN A O 1
ATOM 765 N N . LYS A 1 99 ? 3.817 18.628 7.602 1.00 88.56 99 LYS A N 1
ATOM 766 C CA . LYS A 1 99 ? 3.522 18.307 6.195 1.00 88.56 99 LYS A CA 1
ATOM 767 C C . LYS A 1 99 ? 3.815 16.837 5.870 1.00 88.56 99 LYS A C 1
ATOM 769 O O . LYS A 1 99 ? 2.994 16.170 5.248 1.00 88.56 99 LYS A O 1
ATOM 774 N N . GLU A 1 100 ? 4.959 16.341 6.327 1.00 84.31 100 GLU A N 1
ATOM 775 C CA . GLU A 1 100 ? 5.424 14.972 6.091 1.00 84.31 100 GLU A CA 1
ATOM 776 C C . GLU A 1 100 ? 4.497 13.930 6.723 1.00 84.31 100 GLU A C 1
ATOM 778 O O . GLU A 1 100 ? 4.151 12.943 6.078 1.00 84.31 100 GLU A O 1
ATOM 783 N N . GLU A 1 101 ? 4.002 14.181 7.938 1.00 84.62 101 GLU A N 1
ATOM 784 C CA . GLU A 1 101 ? 3.038 13.294 8.594 1.00 84.62 101 GLU A CA 1
ATOM 785 C C . GLU A 1 101 ? 1.705 13.230 7.847 1.00 84.62 101 GLU A C 1
ATOM 787 O O . GLU A 1 101 ? 1.095 12.163 7.762 1.00 84.62 101 GLU A O 1
ATOM 792 N N . LEU A 1 102 ? 1.236 14.360 7.309 1.00 89.25 102 LEU A N 1
ATOM 793 C CA . LEU A 1 102 ? -0.002 14.404 6.529 1.00 89.25 102 LEU A CA 1
ATOM 794 C C . LEU A 1 102 ? 0.142 13.604 5.232 1.00 89.25 102 LEU A C 1
ATOM 796 O O . LEU A 1 102 ? -0.736 12.801 4.916 1.00 89.25 102 LEU A O 1
ATOM 800 N N . VAL A 1 103 ? 1.266 13.770 4.522 1.00 85.50 103 VAL A N 1
ATOM 801 C CA . VAL A 1 103 ? 1.594 12.954 3.341 1.00 85.50 103 VAL A CA 1
ATOM 802 C C . VAL A 1 103 ? 1.624 11.480 3.724 1.00 85.50 103 VAL A C 1
ATOM 804 O O . VAL A 1 103 ? 0.988 10.670 3.061 1.00 85.50 103 VAL A O 1
ATOM 807 N N . HIS A 1 104 ? 2.289 11.133 4.825 1.00 81.69 104 HIS A N 1
ATOM 808 C CA . HIS A 1 104 ? 2.404 9.755 5.284 1.00 81.69 104 HIS A CA 1
ATOM 809 C C . HIS A 1 104 ? 1.040 9.122 5.599 1.00 81.69 104 HIS A C 1
ATOM 811 O O . HIS A 1 104 ? 0.771 7.995 5.188 1.00 81.69 104 HIS A O 1
ATOM 817 N N . ARG A 1 105 ? 0.140 9.846 6.279 1.00 83.81 105 ARG A N 1
ATOM 818 C CA . ARG A 1 105 ? -1.224 9.367 6.577 1.00 83.81 105 ARG A CA 1
ATOM 819 C C . ARG A 1 105 ? -2.029 9.124 5.308 1.00 83.81 105 ARG A C 1
ATOM 821 O O . ARG A 1 105 ? -2.666 8.080 5.186 1.00 83.81 105 ARG A O 1
ATOM 828 N N . LEU A 1 106 ? -1.985 10.071 4.373 1.00 84.38 106 LEU A N 1
ATOM 829 C CA . LEU A 1 106 ? -2.666 9.939 3.088 1.00 84.38 106 LEU A CA 1
ATOM 830 C C . LEU A 1 106 ? -2.116 8.755 2.302 1.00 84.38 106 LEU A C 1
ATOM 832 O O . LEU A 1 106 ? -2.889 7.939 1.816 1.00 84.38 106 LEU A O 1
ATOM 836 N N . LEU A 1 107 ? -0.794 8.613 2.277 1.00 79.56 107 LEU A N 1
ATOM 837 C CA . LEU A 1 107 ? -0.101 7.540 1.590 1.00 79.56 107 LEU A CA 1
ATOM 838 C C . LEU A 1 107 ? -0.473 6.160 2.152 1.00 79.56 107 LEU A C 1
ATOM 840 O O . LEU A 1 107 ? -0.754 5.242 1.382 1.00 79.56 107 LEU A O 1
ATOM 844 N N . ILE A 1 108 ? -0.521 6.001 3.481 1.00 75.25 108 ILE A N 1
ATOM 845 C CA . ILE A 1 108 ? -0.995 4.763 4.125 1.00 75.25 108 ILE A CA 1
ATOM 846 C C . ILE A 1 108 ? -2.426 4.465 3.683 1.00 75.25 108 ILE A C 1
ATOM 848 O O . ILE A 1 108 ? -2.699 3.352 3.245 1.00 75.25 108 ILE A O 1
ATOM 852 N N . LYS A 1 109 ? -3.314 5.462 3.743 1.00 79.56 109 LYS A N 1
ATOM 853 C CA . LYS A 1 109 ? -4.732 5.267 3.444 1.00 79.56 109 LYS A CA 1
ATOM 854 C C . LYS A 1 109 ? -4.983 4.908 1.985 1.00 79.56 109 LYS A C 1
ATOM 856 O O . LYS A 1 109 ? -5.767 4.010 1.706 1.00 79.56 109 LYS A O 1
ATOM 861 N N . THR A 1 110 ? -4.314 5.574 1.047 1.00 74.25 110 THR A N 1
ATOM 862 C CA . THR A 1 110 ? -4.468 5.258 -0.379 1.00 74.25 110 THR A CA 1
ATOM 863 C C . THR A 1 110 ? -3.886 3.897 -0.718 1.00 74.25 110 THR A C 1
ATOM 865 O O . THR A 1 110 ? -4.466 3.162 -1.509 1.00 74.25 110 THR A O 1
ATOM 868 N N . SER A 1 111 ? -2.783 3.525 -0.069 1.00 68.50 111 SER A N 1
ATOM 869 C CA . SER A 1 111 ? -2.137 2.233 -0.284 1.00 68.50 111 SER A CA 1
ATOM 870 C C . SER A 1 111 ? -2.861 1.039 0.359 1.00 68.50 111 SER A C 1
ATOM 872 O O . SER A 1 111 ? -2.410 -0.092 0.185 1.00 68.50 111 SER A O 1
ATOM 874 N N . GLU A 1 112 ? -3.969 1.245 1.079 1.00 68.31 112 GLU A N 1
ATOM 875 C CA . GLU A 1 112 ? -4.887 0.163 1.483 1.00 68.31 112 GLU A CA 1
ATOM 876 C C . GLU A 1 112 ? -5.710 -0.367 0.295 1.00 68.31 112 GLU A C 1
ATOM 878 O O . GLU A 1 112 ? -6.107 -1.527 0.304 1.00 68.31 112 GLU A O 1
ATOM 883 N N . ALA A 1 113 ? -5.948 0.458 -0.732 1.00 67.38 113 ALA A N 1
ATOM 884 C CA . ALA A 1 113 ? -6.837 0.138 -1.854 1.00 67.38 113 ALA A CA 1
ATOM 885 C C . ALA A 1 113 ? -6.106 -0.107 -3.184 1.00 67.38 113 ALA A C 1
ATOM 887 O O . ALA A 1 113 ? -6.749 -0.265 -4.219 1.00 67.38 113 ALA A O 1
ATOM 888 N N . TRP A 1 114 ? -4.772 -0.108 -3.179 1.00 79.88 114 TRP A N 1
ATOM 889 C CA . TRP A 1 114 ? -4.004 -0.251 -4.410 1.00 79.88 114 TRP A CA 1
ATOM 890 C C . TRP A 1 114 ? -4.050 -1.674 -4.954 1.00 79.88 114 TRP A C 1
ATOM 892 O O . TRP A 1 114 ? -3.737 -2.644 -4.264 1.00 79.88 114 TRP A O 1
ATOM 902 N N . SER A 1 115 ? -4.395 -1.764 -6.233 1.00 76.00 115 SER A N 1
ATOM 903 C CA . SER A 1 115 ? -4.300 -2.967 -7.046 1.00 76.00 115 SER A CA 1
ATOM 904 C C . SER A 1 115 ? -2.840 -3.351 -7.310 1.00 76.00 115 SER A C 1
ATOM 906 O O . SER A 1 115 ? -1.936 -2.510 -7.295 1.00 76.00 115 SER A O 1
ATOM 908 N N . ASP A 1 116 ? -2.594 -4.621 -7.646 1.00 77.56 116 ASP A N 1
ATOM 909 C CA . ASP A 1 116 ? -1.252 -5.107 -8.008 1.00 77.56 116 ASP A CA 1
ATOM 910 C C . ASP A 1 116 ? -0.610 -4.289 -9.140 1.00 77.56 116 ASP A C 1
ATOM 912 O O . ASP A 1 116 ? 0.610 -4.130 -9.201 1.00 77.56 116 ASP A O 1
ATOM 916 N N . LYS A 1 117 ? -1.425 -3.746 -10.053 1.00 80.25 117 LYS A N 1
ATOM 917 C CA . LYS A 1 117 ? -0.948 -2.909 -11.161 1.00 80.25 117 LYS A CA 1
ATOM 918 C C . LYS A 1 117 ? -0.386 -1.579 -10.665 1.00 80.25 117 LYS A C 1
ATOM 920 O O . LYS A 1 117 ? 0.667 -1.161 -11.138 1.00 80.25 117 LYS A O 1
ATOM 925 N N . GLU A 1 118 ? -1.053 -0.948 -9.704 1.00 83.06 118 GLU A N 1
ATOM 926 C CA . GLU A 1 118 ? -0.624 0.331 -9.128 1.00 83.06 118 GLU A CA 1
ATOM 927 C C . GLU A 1 118 ? 0.660 0.160 -8.317 1.00 83.06 118 GLU A C 1
ATOM 929 O O . GLU A 1 118 ? 1.610 0.918 -8.502 1.00 83.06 118 GLU A O 1
ATOM 934 N N . TRP A 1 119 ? 0.761 -0.908 -7.524 1.00 86.69 119 TRP A N 1
ATOM 935 C CA . TRP A 1 119 ? 2.000 -1.240 -6.818 1.00 86.69 119 TRP A CA 1
ATOM 936 C C . TRP A 1 119 ? 3.185 -1.476 -7.758 1.00 86.69 119 TRP A C 1
ATOM 938 O O . TRP A 1 119 ? 4.317 -1.091 -7.457 1.00 86.69 119 TRP A O 1
ATOM 948 N N . ASN A 1 120 ? 2.938 -2.080 -8.921 1.00 87.38 120 ASN A N 1
ATOM 949 C CA . ASN A 1 120 ? 3.971 -2.291 -9.929 1.00 87.38 120 ASN A CA 1
ATOM 950 C C . ASN A 1 120 ? 4.369 -1.009 -10.678 1.00 87.38 120 ASN A C 1
ATOM 952 O O . ASN A 1 120 ? 5.487 -0.957 -11.197 1.00 87.38 120 ASN A O 1
ATOM 956 N N . ALA A 1 121 ? 3.522 0.023 -10.713 1.00 88.56 121 ALA A N 1
ATOM 957 C CA . ALA A 1 121 ? 3.843 1.310 -11.337 1.00 88.56 121 ALA A CA 1
ATOM 958 C C . ALA A 1 121 ? 4.843 2.142 -10.511 1.00 88.56 121 ALA A C 1
ATOM 960 O O . ALA A 1 121 ? 5.591 2.945 -11.063 1.00 88.56 121 ALA A O 1
ATOM 961 N N . ILE A 1 122 ? 4.900 1.907 -9.201 1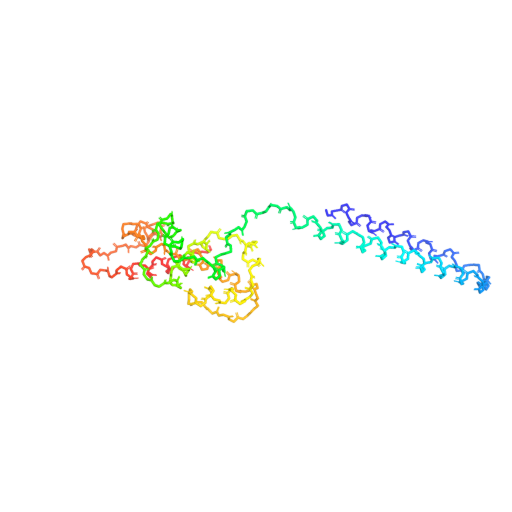.00 89.69 122 ILE A N 1
ATOM 962 C CA . ILE A 1 122 ? 5.697 2.682 -8.243 1.00 89.69 122 ILE A CA 1
ATOM 963 C C . ILE A 1 122 ? 7.173 2.278 -8.280 1.00 89.69 122 ILE A C 1
ATOM 965 O O . ILE A 1 122 ? 7.528 1.136 -8.598 1.00 89.69 122 ILE A O 1
ATOM 969 N N . THR A 1 123 ? 8.071 3.214 -7.976 1.00 93.94 123 THR A N 1
ATOM 970 C CA . THR A 1 123 ? 9.514 2.939 -7.968 1.00 93.94 123 THR A CA 1
ATOM 971 C C . THR A 1 123 ? 9.914 2.044 -6.789 1.00 93.94 123 THR A C 1
ATOM 973 O O . THR A 1 123 ? 9.254 1.994 -5.752 1.00 93.94 123 THR A O 1
ATOM 976 N N . SER A 1 124 ? 11.026 1.314 -6.911 1.00 94.44 124 SER A N 1
ATOM 977 C CA . SER A 1 124 ? 11.515 0.460 -5.816 1.00 94.44 124 SER A CA 1
ATOM 978 C C . SER A 1 124 ? 11.870 1.247 -4.552 1.00 94.44 124 SER A C 1
ATOM 980 O O . SER A 1 124 ? 11.748 0.712 -3.454 1.00 94.44 124 SER A O 1
ATOM 982 N N . GLU A 1 125 ? 12.293 2.505 -4.685 1.00 92.56 125 GLU A N 1
ATOM 983 C CA . GLU A 1 125 ? 12.595 3.379 -3.548 1.00 92.56 125 GLU A CA 1
ATOM 984 C C . GLU A 1 125 ? 11.333 3.765 -2.776 1.00 92.56 125 GLU A C 1
ATOM 986 O O . GLU A 1 125 ? 11.301 3.691 -1.549 1.00 92.56 125 GLU A O 1
ATOM 991 N N . GLU A 1 126 ? 10.265 4.127 -3.485 1.00 88.38 126 GLU A N 1
ATOM 992 C CA . GLU A 1 126 ? 8.970 4.431 -2.878 1.00 88.38 126 GLU A CA 1
ATOM 993 C C . GLU A 1 126 ? 8.376 3.195 -2.201 1.00 88.38 126 GLU A C 1
ATOM 995 O O . GLU A 1 126 ? 7.932 3.284 -1.058 1.00 88.38 126 GLU A O 1
ATOM 1000 N N . LEU A 1 127 ? 8.458 2.019 -2.833 1.00 93.50 127 LEU A N 1
ATOM 1001 C CA . LEU A 1 127 ? 8.036 0.760 -2.209 1.00 93.50 127 LEU A CA 1
ATOM 1002 C C . LEU A 1 127 ? 8.783 0.492 -0.894 1.00 93.50 127 LEU A C 1
ATOM 1004 O O . LEU A 1 127 ? 8.168 0.078 0.087 1.00 93.50 127 LEU A O 1
ATOM 1008 N N . ARG A 1 128 ? 10.089 0.781 -0.827 1.00 94.12 128 ARG A N 1
ATOM 1009 C CA . ARG A 1 128 ? 10.860 0.677 0.424 1.00 94.12 128 ARG A CA 1
ATOM 1010 C C . ARG A 1 128 ? 10.375 1.678 1.470 1.00 94.12 128 ARG A C 1
ATOM 1012 O O . ARG A 1 128 ? 10.218 1.289 2.622 1.00 94.12 128 ARG A O 1
ATOM 1019 N N . LYS A 1 129 ? 10.058 2.922 1.088 1.00 86.88 129 LYS A N 1
ATOM 1020 C CA . LYS A 1 129 ? 9.453 3.910 2.004 1.00 86.88 129 LYS A CA 1
ATOM 1021 C C . LYS A 1 129 ? 8.123 3.405 2.570 1.00 86.88 129 LYS A C 1
ATOM 1023 O O . LYS A 1 129 ? 7.922 3.471 3.778 1.00 86.88 129 LYS A O 1
ATOM 1028 N N . HIS A 1 130 ? 7.260 2.830 1.729 1.00 86.94 130 HIS A N 1
ATOM 1029 C CA . HIS A 1 130 ? 6.009 2.204 2.171 1.00 86.94 130 HIS A CA 1
ATOM 1030 C C . HIS A 1 130 ? 6.237 1.004 3.101 1.00 86.94 130 HIS A C 1
ATOM 1032 O O . HIS A 1 130 ? 5.468 0.800 4.039 1.00 86.94 130 HIS A O 1
ATOM 1038 N N . ALA A 1 131 ? 7.278 0.203 2.861 1.00 90.94 131 ALA A N 1
ATOM 1039 C CA . ALA A 1 131 ? 7.615 -0.927 3.721 1.00 90.94 131 ALA A CA 1
ATOM 1040 C C . ALA A 1 131 ? 8.102 -0.451 5.100 1.00 90.94 131 ALA A C 1
ATOM 1042 O O . ALA A 1 131 ? 7.578 -0.909 6.113 1.00 90.94 131 ALA A O 1
ATOM 1043 N N . VAL A 1 132 ? 9.009 0.533 5.150 1.00 87.44 132 VAL A N 1
ATOM 1044 C CA . VAL A 1 132 ? 9.499 1.143 6.403 1.00 87.44 132 VAL A CA 1
ATOM 1045 C C . VAL A 1 132 ? 8.358 1.786 7.190 1.00 87.44 132 VAL A C 1
ATOM 1047 O O . VAL A 1 132 ? 8.230 1.549 8.389 1.00 87.44 132 VAL A O 1
ATOM 1050 N N . ALA A 1 133 ? 7.481 2.525 6.507 1.00 79.94 133 ALA A N 1
ATOM 1051 C CA . ALA A 1 133 ? 6.284 3.146 7.078 1.00 79.94 133 ALA A CA 1
ATOM 1052 C C . ALA A 1 133 ? 5.369 2.155 7.815 1.00 79.94 133 ALA A C 1
ATOM 1054 O O . ALA A 1 133 ? 4.667 2.523 8.757 1.00 79.94 133 ALA A O 1
ATOM 1055 N N . ARG A 1 134 ? 5.367 0.895 7.369 1.00 83.06 134 ARG A N 1
ATOM 1056 C CA . ARG A 1 134 ? 4.562 -0.202 7.918 1.00 83.06 134 ARG A CA 1
ATOM 1057 C C . ARG A 1 134 ? 5.380 -1.152 8.801 1.00 83.06 134 ARG A C 1
ATOM 1059 O O . ARG A 1 134 ? 4.871 -2.205 9.175 1.00 83.06 134 ARG A O 1
ATOM 1066 N N . SER A 1 135 ? 6.630 -0.800 9.113 1.00 84.06 135 SER A N 1
ATOM 1067 C CA . SER A 1 135 ? 7.574 -1.630 9.872 1.00 84.06 135 SER A CA 1
ATOM 1068 C C . SER A 1 135 ? 7.792 -3.025 9.261 1.00 84.06 135 SER A C 1
ATOM 1070 O O . SER A 1 135 ? 7.938 -4.014 9.974 1.00 84.06 135 SER A O 1
ATOM 1072 N N . LEU A 1 136 ? 7.799 -3.112 7.929 1.00 90.06 136 LEU A N 1
ATOM 1073 C CA . LEU A 1 136 ? 8.069 -4.335 7.168 1.00 90.06 136 LEU A CA 1
ATOM 1074 C C . LEU A 1 136 ? 9.541 -4.380 6.732 1.00 90.06 136 LEU A C 1
ATOM 1076 O O . LEU A 1 136 ? 10.160 -3.338 6.511 1.00 90.06 136 LEU A O 1
ATOM 1080 N N . SER A 1 137 ? 10.093 -5.585 6.539 1.00 94.94 137 SER A N 1
ATOM 1081 C CA . SER A 1 137 ? 11.437 -5.741 5.953 1.00 94.94 137 SER A CA 1
ATOM 1082 C C . SER A 1 137 ? 11.491 -5.105 4.559 1.00 94.94 137 SER A C 1
ATOM 1084 O O . SER A 1 137 ? 10.548 -5.240 3.772 1.00 94.94 137 SER A O 1
ATOM 1086 N N . THR A 1 138 ? 12.612 -4.449 4.251 1.00 96.75 138 THR A N 1
ATOM 1087 C CA . THR A 1 138 ? 12.881 -3.818 2.952 1.00 96.75 138 THR A CA 1
ATOM 1088 C C . THR A 1 138 ? 13.747 -4.679 2.029 1.00 96.75 138 THR A C 1
ATOM 1090 O O . THR A 1 138 ? 14.006 -4.287 0.893 1.00 96.75 138 THR A O 1
ATOM 1093 N N . ASP A 1 139 ? 14.192 -5.855 2.465 1.00 96.12 139 ASP A N 1
ATOM 1094 C CA . ASP A 1 139 ? 15.117 -6.688 1.687 1.00 96.12 139 ASP A CA 1
ATOM 1095 C C . ASP A 1 139 ? 14.435 -7.326 0.477 1.00 96.12 139 ASP A C 1
ATOM 1097 O O . ASP A 1 139 ? 13.221 -7.515 0.482 1.00 96.12 139 ASP A O 1
ATOM 1101 N N . GLY A 1 140 ? 15.201 -7.694 -0.551 1.00 95.88 140 GLY A N 1
ATOM 1102 C CA . GLY A 1 140 ? 14.701 -8.440 -1.712 1.00 95.88 140 GLY A CA 1
ATOM 1103 C C . GLY A 1 140 ? 14.348 -7.598 -2.942 1.00 95.88 140 GLY A C 1
ATOM 1104 O O . GLY A 1 140 ? 14.668 -6.406 -3.038 1.00 95.88 140 GLY A O 1
ATOM 1105 N N . LEU A 1 141 ? 13.725 -8.262 -3.921 1.00 97.25 141 LEU A N 1
ATOM 1106 C CA . LEU A 1 141 ? 13.378 -7.675 -5.213 1.00 97.25 141 LEU A CA 1
ATOM 1107 C C . LEU A 1 141 ? 12.088 -6.852 -5.123 1.00 97.25 141 LEU A C 1
ATOM 1109 O O . LEU A 1 141 ? 11.289 -6.981 -4.194 1.00 97.25 141 LEU A O 1
ATOM 1113 N N . LYS A 1 142 ? 11.841 -6.027 -6.149 1.00 95.62 142 LYS A N 1
ATOM 1114 C CA . LYS A 1 142 ? 10.620 -5.211 -6.259 1.00 95.62 142 LYS A CA 1
ATOM 1115 C C . LYS A 1 142 ? 9.345 -6.049 -6.086 1.00 95.62 142 LYS A C 1
ATOM 1117 O O . LYS A 1 142 ? 8.448 -5.642 -5.356 1.00 95.62 142 LYS A O 1
ATOM 1122 N N . ALA A 1 143 ? 9.288 -7.228 -6.704 1.00 94.44 143 ALA A N 1
ATOM 1123 C CA . ALA A 1 143 ? 8.141 -8.128 -6.597 1.00 94.44 143 ALA A CA 1
ATOM 1124 C C . ALA A 1 143 ? 7.886 -8.599 -5.152 1.00 94.44 143 ALA A C 1
ATOM 1126 O O . ALA A 1 143 ? 6.734 -8.704 -4.736 1.00 94.44 143 ALA A O 1
ATOM 1127 N N . ASP A 1 144 ? 8.941 -8.829 -4.367 1.00 95.38 144 ASP A N 1
ATOM 1128 C CA . ASP A 1 144 ? 8.818 -9.285 -2.978 1.00 95.38 144 ASP A CA 1
ATOM 1129 C C . ASP A 1 144 ? 8.346 -8.166 -2.049 1.00 95.38 144 ASP A C 1
ATOM 1131 O O . ASP A 1 144 ? 7.634 -8.425 -1.074 1.00 95.38 144 ASP A O 1
ATOM 1135 N N . LEU A 1 145 ? 8.739 -6.922 -2.342 1.00 95.25 145 LEU A N 1
ATOM 1136 C CA . LEU A 1 145 ? 8.233 -5.737 -1.650 1.00 95.25 145 LEU A CA 1
ATOM 1137 C C . LEU A 1 145 ? 6.739 -5.556 -1.916 1.00 95.25 145 LEU A C 1
ATOM 1139 O O . LEU A 1 145 ? 5.975 -5.383 -0.971 1.00 95.25 145 LEU A O 1
ATOM 1143 N N . VAL A 1 146 ? 6.314 -5.663 -3.180 1.00 93.38 146 VAL A N 1
ATOM 1144 C CA . VAL A 1 146 ? 4.896 -5.566 -3.558 1.00 93.38 146 VAL A CA 1
ATOM 1145 C C . VAL A 1 146 ? 4.074 -6.649 -2.861 1.00 93.38 146 VAL A C 1
ATOM 1147 O O . VAL A 1 146 ? 3.104 -6.319 -2.187 1.00 93.38 146 VAL A O 1
ATOM 1150 N N . LYS A 1 147 ? 4.497 -7.921 -2.919 1.00 90.88 147 LYS A N 1
ATOM 1151 C CA . LYS A 1 147 ? 3.805 -9.023 -2.225 1.00 90.88 147 LYS A CA 1
ATOM 1152 C C . LYS A 1 147 ? 3.638 -8.755 -0.726 1.00 90.88 147 LYS A C 1
ATOM 1154 O O . LYS A 1 147 ? 2.546 -8.933 -0.196 1.00 90.88 147 LYS A O 1
ATOM 1159 N N . ARG A 1 148 ? 4.694 -8.287 -0.046 1.00 91.81 148 ARG A N 1
ATOM 1160 C CA . ARG A 1 148 ? 4.632 -7.917 1.382 1.00 91.81 148 ARG A CA 1
ATOM 1161 C C . ARG A 1 148 ? 3.684 -6.757 1.642 1.00 91.81 148 ARG A C 1
ATOM 1163 O O . ARG A 1 148 ? 2.943 -6.796 2.616 1.00 91.81 148 ARG A O 1
ATOM 1170 N N . LEU A 1 149 ? 3.708 -5.729 0.799 1.00 90.44 149 LEU A N 1
ATOM 1171 C CA . LEU A 1 149 ? 2.856 -4.554 0.957 1.00 90.44 149 LEU A CA 1
ATOM 1172 C C . LEU A 1 149 ? 1.381 -4.878 0.725 1.00 90.44 149 LEU A C 1
ATOM 1174 O O . LEU A 1 149 ? 0.547 -4.377 1.475 1.00 90.44 149 LEU A O 1
ATOM 1178 N N . VAL A 1 150 ? 1.075 -5.733 -0.250 1.00 87.50 150 VAL A N 1
ATOM 1179 C CA . VAL A 1 150 ? -0.281 -6.235 -0.514 1.00 87.50 150 VAL A CA 1
ATOM 1180 C C . VAL A 1 150 ? -0.759 -7.113 0.644 1.00 87.50 150 VAL A C 1
ATOM 1182 O O . VAL A 1 150 ? -1.834 -6.872 1.188 1.00 87.50 150 VAL A O 1
ATOM 1185 N N . ALA A 1 151 ? 0.067 -8.057 1.107 1.00 84.38 151 ALA A N 1
ATOM 1186 C CA . ALA A 1 151 ? -0.265 -8.892 2.263 1.00 84.38 151 ALA A CA 1
ATOM 1187 C C . ALA A 1 151 ? -0.492 -8.056 3.537 1.00 84.38 151 ALA A C 1
ATOM 1189 O O . ALA A 1 151 ? -1.443 -8.282 4.282 1.00 84.38 151 ALA A O 1
ATOM 1190 N N . ALA A 1 152 ? 0.345 -7.043 3.771 1.00 83.44 152 ALA A N 1
ATOM 1191 C CA . ALA A 1 152 ? 0.216 -6.154 4.920 1.00 83.44 152 ALA A CA 1
ATOM 1192 C C . ALA A 1 152 ? -0.982 -5.198 4.819 1.00 83.44 152 ALA A C 1
ATOM 1194 O O . ALA A 1 152 ? -1.530 -4.818 5.853 1.00 83.44 152 ALA A O 1
ATOM 1195 N N . ALA A 1 153 ? -1.406 -4.820 3.607 1.00 78.94 153 ALA A N 1
ATOM 1196 C CA . ALA A 1 153 ? -2.590 -3.985 3.408 1.00 78.94 153 ALA A CA 1
ATOM 1197 C C . ALA A 1 153 ? -3.857 -4.668 3.951 1.00 78.94 153 ALA A C 1
ATOM 1199 O O . ALA A 1 153 ? -4.666 -4.012 4.599 1.00 78.94 153 ALA A O 1
ATOM 1200 N N . GLY A 1 154 ? -3.982 -5.994 3.810 1.00 67.38 154 GLY A N 1
ATOM 1201 C CA . GLY A 1 154 ? -5.088 -6.759 4.408 1.00 67.38 154 GLY A CA 1
ATOM 1202 C C . GLY A 1 154 ? -5.041 -6.859 5.943 1.00 67.38 154 GLY A C 1
ATOM 1203 O O . GLY A 1 154 ? -6.065 -7.069 6.601 1.00 67.38 154 GLY A O 1
ATOM 1204 N N . LEU A 1 155 ? -3.861 -6.677 6.542 1.00 64.62 155 LEU A N 1
ATOM 1205 C CA . LEU A 1 155 ? -3.636 -6.815 7.988 1.00 64.62 155 LEU A CA 1
ATOM 1206 C C . LEU A 1 155 ? -3.719 -5.490 8.757 1.00 64.62 155 LEU A C 1
ATOM 1208 O O . LEU A 1 155 ? -3.752 -5.499 9.993 1.00 64.62 155 LEU A O 1
ATOM 1212 N N . LEU A 1 156 ? -3.753 -4.354 8.058 1.00 64.81 156 LEU A N 1
ATOM 1213 C CA . LEU A 1 156 ? -3.962 -3.047 8.667 1.00 64.81 156 LEU A CA 1
ATOM 1214 C C . LEU A 1 156 ? -5.426 -2.924 9.093 1.00 64.81 156 LEU A C 1
ATOM 1216 O O . LEU A 1 156 ? -6.331 -2.652 8.309 1.00 64.81 156 LEU A O 1
ATOM 1220 N N . LEU A 1 157 ? -5.656 -3.167 10.378 1.00 65.06 157 LEU A N 1
ATOM 1221 C CA . LEU A 1 157 ? -6.892 -2.775 11.032 1.00 65.06 157 LEU A CA 1
ATOM 1222 C C . LEU A 1 157 ? -6.983 -1.246 11.014 1.00 65.06 157 LEU A C 1
ATOM 1224 O O . LEU A 1 157 ? -5.993 -0.586 11.357 1.00 65.06 157 LEU A O 1
ATOM 1228 N N . PRO A 1 158 ? -8.143 -0.676 10.647 1.00 65.06 158 PRO A N 1
ATOM 1229 C CA . PRO A 1 158 ? -8.367 0.754 10.777 1.00 65.06 158 PRO A CA 1
ATOM 1230 C C . PRO A 1 158 ? -8.046 1.178 12.216 1.00 65.06 158 PRO A C 1
ATOM 1232 O O . PRO A 1 158 ? -8.587 0.617 13.170 1.00 65.06 158 PRO A O 1
ATOM 1235 N N . ARG A 1 159 ? -7.135 2.141 12.404 1.00 64.56 159 ARG A N 1
ATOM 1236 C CA . ARG A 1 159 ? -6.713 2.600 13.748 1.00 64.56 159 ARG A CA 1
ATOM 1237 C C . ARG A 1 159 ? -7.894 3.138 14.565 1.00 64.56 159 ARG A C 1
ATOM 1239 O O . ARG A 1 159 ? -7.899 3.095 15.795 1.00 64.56 159 ARG A O 1
ATOM 1246 N N . ASP A 1 160 ? -8.891 3.644 13.859 1.00 69.31 160 ASP A N 1
ATOM 1247 C CA . ASP A 1 160 ? -10.175 4.168 14.303 1.00 69.31 160 ASP A CA 1
ATOM 1248 C C . ASP A 1 160 ? -11.248 3.090 14.524 1.00 69.31 160 ASP A C 1
ATOM 1250 O O . ASP A 1 160 ? -12.340 3.410 14.995 1.00 69.31 160 ASP A O 1
ATOM 1254 N N . MET A 1 161 ? -10.941 1.812 14.279 1.00 78.69 161 MET A N 1
ATOM 1255 C CA . MET A 1 161 ? -11.853 0.711 14.568 1.00 78.69 161 MET A CA 1
ATOM 1256 C C . MET A 1 161 ? -12.269 0.758 16.041 1.00 78.69 161 MET A C 1
ATOM 1258 O O . MET A 1 161 ? -11.443 0.807 16.956 1.00 78.69 161 MET A O 1
ATOM 1262 N N . THR A 1 162 ? -13.577 0.798 16.276 1.00 87.12 162 THR A N 1
ATOM 1263 C CA . THR A 1 162 ? -14.125 0.868 17.630 1.00 87.12 162 THR A CA 1
ATOM 1264 C C . THR A 1 162 ? -13.905 -0.461 18.351 1.00 87.12 162 THR A C 1
ATOM 1266 O O . THR A 1 162 ? -13.839 -1.521 17.724 1.00 87.12 162 THR A O 1
ATOM 1269 N N . LEU A 1 163 ? -13.839 -0.439 19.686 1.00 86.88 163 LEU A N 1
ATOM 1270 C CA . LEU A 1 163 ? -13.719 -1.668 20.488 1.00 86.88 163 LEU A CA 1
ATOM 1271 C C . LEU A 1 163 ? -14.847 -2.665 20.174 1.00 86.88 163 LEU A C 1
ATOM 1273 O O . LEU A 1 163 ? -14.621 -3.872 20.134 1.00 86.88 163 LEU A O 1
ATOM 1277 N N . ALA A 1 164 ? -16.054 -2.159 19.901 1.00 87.88 164 ALA A N 1
ATOM 1278 C CA . ALA A 1 164 ? -17.192 -2.969 19.481 1.00 87.88 164 ALA A CA 1
ATOM 1279 C C . ALA A 1 164 ? -16.928 -3.688 18.149 1.00 87.88 164 ALA A C 1
ATOM 1281 O O . ALA A 1 164 ? -17.212 -4.880 18.026 1.00 87.88 164 ALA A O 1
ATOM 1282 N N . ALA A 1 165 ? -16.340 -2.991 17.174 1.00 88.38 165 ALA A N 1
ATOM 1283 C CA . ALA A 1 165 ? -15.995 -3.567 15.882 1.00 88.38 165 ALA A CA 1
ATOM 1284 C C . ALA A 1 165 ? -14.874 -4.617 16.009 1.00 88.38 165 ALA A C 1
ATOM 1286 O O . ALA A 1 165 ? -15.025 -5.716 15.479 1.00 88.38 165 ALA A O 1
ATOM 1287 N N . MET A 1 166 ? -13.816 -4.345 16.788 1.00 90.19 166 MET A N 1
ATOM 1288 C CA . MET A 1 166 ? -12.744 -5.324 17.064 1.00 90.19 166 MET A CA 1
ATOM 1289 C C . MET A 1 166 ? -13.285 -6.602 17.714 1.00 90.19 166 MET A C 1
ATOM 1291 O O . MET A 1 166 ? -12.942 -7.712 17.311 1.00 90.19 166 MET A O 1
ATOM 1295 N N . ARG A 1 167 ? -14.182 -6.462 18.697 1.00 89.06 167 ARG A N 1
ATOM 1296 C CA . ARG A 1 167 ? -14.830 -7.601 19.365 1.00 89.06 167 ARG A CA 1
ATOM 1297 C C . ARG A 1 167 ? -15.729 -8.391 18.419 1.00 89.06 167 ARG A C 1
ATOM 1299 O O . ARG A 1 167 ? -15.726 -9.618 18.467 1.00 89.06 167 ARG A O 1
ATOM 1306 N N . LYS A 1 168 ? -16.477 -7.710 17.545 1.00 92.19 168 LYS A N 1
ATOM 1307 C CA . LYS A 1 168 ? -17.290 -8.366 16.511 1.00 92.19 168 LYS A CA 1
ATOM 1308 C C . LYS A 1 168 ? -16.415 -9.204 15.578 1.00 92.19 168 LYS A C 1
ATOM 1310 O O . LYS A 1 168 ? -16.790 -10.327 15.259 1.00 92.19 168 LYS A O 1
ATOM 1315 N N . GLU A 1 169 ? -15.245 -8.689 15.209 1.00 89.94 169 GLU A N 1
ATOM 1316 C CA . GLU A 1 169 ? -14.301 -9.399 14.349 1.00 89.94 169 GLU A CA 1
ATOM 1317 C C . GLU A 1 169 ? -13.687 -10.624 15.043 1.00 89.94 169 GLU A C 1
ATOM 1319 O O . GLU A 1 169 ? -13.731 -11.731 14.512 1.00 89.94 169 GLU A O 1
ATOM 1324 N N . LEU A 1 170 ? -13.208 -10.478 16.284 1.00 91.62 170 LEU A N 1
ATOM 1325 C CA . LEU A 1 170 ? -12.744 -11.624 17.081 1.00 91.62 170 LEU A CA 1
ATOM 1326 C C . LEU A 1 170 ? -13.826 -12.700 17.215 1.00 91.62 170 LEU A C 1
ATOM 1328 O O . LEU A 1 170 ? -13.534 -13.888 17.084 1.00 91.62 170 LEU A O 1
ATOM 1332 N N . LYS A 1 171 ? -15.082 -12.284 17.406 1.00 93.25 171 LYS A N 1
ATOM 1333 C CA . LYS A 1 171 ? -16.220 -13.198 17.489 1.00 93.25 171 LYS A CA 1
ATOM 1334 C C . LYS A 1 171 ? -16.477 -13.931 16.170 1.00 93.25 171 LYS A C 1
ATOM 1336 O O . LYS A 1 171 ? -16.791 -15.116 16.223 1.00 93.25 171 LYS A O 1
ATOM 1341 N N . SER A 1 172 ? -16.312 -13.287 15.009 1.00 92.25 172 SER A N 1
ATOM 1342 C CA . SER A 1 172 ? -16.414 -13.984 13.713 1.00 92.25 172 SER A CA 1
ATOM 1343 C C . SER A 1 172 ? -15.327 -15.038 13.508 1.00 92.25 172 SER A C 1
ATOM 1345 O O . SER A 1 172 ? -15.570 -16.020 12.818 1.00 92.25 172 SER A O 1
ATOM 1347 N N . TYR A 1 173 ? -14.174 -14.891 14.166 1.00 89.38 173 TYR A N 1
ATOM 1348 C CA . TYR A 1 173 ? -13.114 -15.905 14.180 1.00 89.38 173 TYR A CA 1
ATOM 1349 C C . TYR A 1 173 ? -13.294 -16.969 15.276 1.00 89.38 173 TYR A C 1
ATOM 1351 O O . TYR A 1 173 ? -12.393 -17.773 15.501 1.00 89.38 173 TYR A O 1
ATOM 1359 N N . GLY A 1 174 ? -14.414 -16.963 16.009 1.00 92.69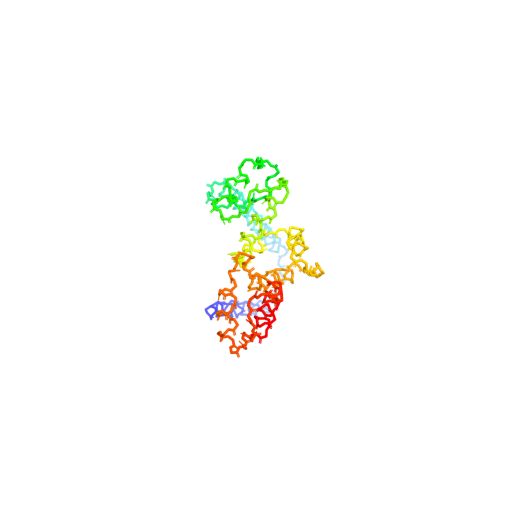 174 GLY A N 1
ATOM 1360 C CA . GLY A 1 174 ? -14.649 -17.883 17.127 1.00 92.69 174 GLY A CA 1
ATOM 1361 C C . GLY A 1 174 ? -13.752 -17.628 18.346 1.00 92.69 174 GLY A C 1
ATOM 1362 O O . GLY A 1 174 ? -13.667 -18.474 19.235 1.00 92.69 174 GLY A O 1
ATOM 1363 N N . LEU A 1 175 ? -13.079 -16.474 18.416 1.00 88.69 175 LEU A N 1
ATOM 1364 C CA . LEU A 1 175 ? -12.186 -16.137 19.521 1.00 88.69 175 LEU A CA 1
ATOM 1365 C C . LEU A 1 175 ? -12.967 -15.471 20.665 1.00 88.69 175 LEU A C 1
ATOM 1367 O O . LEU A 1 175 ? -13.718 -14.517 20.439 1.00 88.69 175 LEU A O 1
ATOM 1371 N N . PRO A 1 176 ? -12.779 -15.916 21.919 1.00 87.31 176 PRO A N 1
ATOM 1372 C CA . PRO A 1 176 ? -13.506 -15.362 23.052 1.00 87.31 176 PRO A CA 1
ATOM 1373 C C . PRO A 1 176 ? -13.014 -13.952 23.409 1.00 87.31 176 PRO A C 1
ATOM 1375 O O . PRO A 1 176 ? -11.837 -13.738 23.701 1.00 87.31 176 PRO A O 1
ATOM 1378 N N . CYS A 1 177 ? -13.929 -12.984 23.472 1.00 83.12 177 CYS A N 1
ATOM 1379 C CA . CYS A 1 177 ? -13.674 -11.642 24.007 1.00 83.12 177 CYS A CA 1
ATOM 1380 C C . CYS A 1 177 ? -13.949 -11.618 25.523 1.00 83.12 177 CYS A C 1
ATOM 1382 O O . CYS A 1 177 ? -14.977 -11.100 25.958 1.00 83.12 177 CYS A O 1
ATOM 1384 N N . LYS A 1 178 ? -13.094 -12.255 26.333 1.00 72.19 178 LYS A N 1
ATOM 1385 C CA . LYS A 1 178 ? -13.245 -12.270 27.799 1.00 72.19 178 LYS A CA 1
ATOM 1386 C C . LYS A 1 178 ? -12.601 -11.029 28.428 1.00 72.19 178 LYS A C 1
ATOM 1388 O O . LYS A 1 178 ? -11.390 -11.016 28.569 1.00 72.19 178 LYS A O 1
ATOM 1393 N N . GLY A 1 179 ? -13.422 -10.072 28.872 1.00 64.88 179 GLY A N 1
ATOM 1394 C CA . GLY A 1 179 ? -12.986 -8.930 29.684 1.00 64.88 179 GLY A CA 1
ATOM 1395 C C . GLY A 1 179 ? -13.990 -7.770 29.706 1.00 64.88 179 GLY A C 1
ATOM 1396 O O . GLY A 1 179 ? -14.557 -7.373 28.681 1.00 64.88 179 GLY A O 1
ATOM 1397 N N . THR A 1 180 ? -14.244 -7.195 30.885 1.00 60.94 180 THR A N 1
ATOM 1398 C CA . THR A 1 180 ? -14.916 -5.890 30.997 1.00 60.94 180 THR A CA 1
ATOM 1399 C C . THR A 1 180 ? -13.919 -4.795 30.623 1.00 60.94 180 THR A C 1
ATOM 1401 O O . THR A 1 180 ? -12.817 -4.778 31.159 1.00 60.94 180 THR A O 1
ATOM 1404 N N . VAL A 1 181 ? -14.328 -3.872 29.743 1.00 57.19 181 VAL A N 1
ATOM 1405 C CA . VAL A 1 181 ? -13.552 -2.823 29.025 1.00 57.19 181 VAL A CA 1
ATOM 1406 C C . VAL A 1 181 ? -12.681 -1.909 29.910 1.00 57.19 181 VAL A C 1
ATOM 1408 O O . VAL A 1 181 ? -11.981 -1.037 29.414 1.00 57.19 181 VAL A O 1
ATOM 1411 N N . LYS A 1 182 ? -12.676 -2.088 31.229 1.00 59.41 182 LYS A N 1
ATOM 1412 C CA . LYS A 1 182 ? -11.973 -1.196 32.148 1.00 59.41 182 LYS A CA 1
ATOM 1413 C C . LYS A 1 182 ? -10.444 -1.316 32.101 1.00 59.41 182 LYS A C 1
ATOM 1415 O O . LYS A 1 182 ? -9.796 -0.457 32.687 1.00 59.41 182 LYS A O 1
ATOM 1420 N N . ARG A 1 183 ? -9.858 -2.320 31.427 1.00 51.62 183 ARG A N 1
ATOM 1421 C CA . ARG A 1 183 ? -8.388 -2.422 31.310 1.00 51.62 183 ARG A CA 1
ATOM 1422 C C . ARG A 1 183 ? -7.826 -3.356 30.232 1.00 51.62 183 ARG A C 1
ATOM 1424 O O . ARG A 1 183 ? -6.652 -3.690 30.300 1.00 51.62 183 ARG A O 1
ATOM 1431 N N . GLU A 1 184 ? -8.629 -3.810 29.273 1.00 59.62 184 GLU A N 1
ATOM 1432 C CA . GLU A 1 184 ? -8.025 -4.387 28.065 1.00 59.62 184 GLU A CA 1
ATOM 1433 C C . GLU A 1 184 ? -7.485 -3.206 27.270 1.00 59.62 184 GLU A C 1
ATOM 1435 O O . GLU A 1 184 ? -8.269 -2.416 26.729 1.00 59.62 184 GLU A O 1
ATOM 1440 N N . ASP A 1 185 ? -6.162 -3.046 27.263 1.00 75.56 185 ASP A N 1
ATOM 1441 C CA . ASP A 1 185 ? -5.522 -2.016 26.465 1.00 75.56 185 ASP A CA 1
ATOM 1442 C C . ASP A 1 185 ? -6.014 -2.198 25.031 1.00 75.56 185 ASP A C 1
ATOM 1444 O O . ASP A 1 185 ? -5.948 -3.284 24.454 1.00 75.56 185 ASP A O 1
ATOM 1448 N N . ARG A 1 186 ? -6.578 -1.134 24.451 1.00 80.06 186 ARG A N 1
ATOM 1449 C CA . ARG A 1 186 ? -7.068 -1.111 23.061 1.00 80.06 186 ARG A CA 1
ATOM 1450 C C . ARG A 1 186 ? -6.063 -1.754 22.098 1.00 80.06 186 ARG A C 1
ATOM 1452 O O . ARG A 1 186 ? -6.450 -2.368 21.108 1.00 80.06 186 ARG A O 1
ATOM 1459 N N . GLU A 1 187 ? -4.784 -1.612 22.416 1.00 80.19 187 GLU A N 1
ATOM 1460 C CA . GLU A 1 187 ? -3.647 -2.200 21.727 1.00 80.19 187 GLU A CA 1
ATOM 1461 C C . GLU A 1 187 ? -3.587 -3.735 21.811 1.00 80.19 187 GLU A C 1
ATOM 1463 O O . GLU A 1 187 ? -3.318 -4.384 20.802 1.00 80.19 187 GLU A O 1
ATOM 1468 N N . GLU A 1 188 ? -3.926 -4.346 22.947 1.00 85.56 188 GLU A N 1
ATOM 1469 C CA . GLU A 1 188 ? -4.019 -5.802 23.095 1.00 85.56 188 GLU A CA 1
ATOM 1470 C C . GLU A 1 188 ? -5.124 -6.379 22.201 1.00 85.56 188 GLU A C 1
ATOM 1472 O O . GLU A 1 188 ? -4.896 -7.333 21.454 1.00 85.56 188 GLU A O 1
ATOM 1477 N N . LEU A 1 189 ? -6.306 -5.755 22.200 1.00 87.25 189 LEU A N 1
ATOM 1478 C CA . LEU A 1 189 ? -7.403 -6.110 21.292 1.00 87.25 189 LEU A CA 1
ATOM 1479 C C . LEU A 1 189 ? -6.968 -6.000 19.826 1.00 87.25 189 LEU A C 1
ATOM 1481 O O . LEU A 1 189 ? -7.219 -6.910 19.035 1.00 87.25 189 LEU A O 1
ATOM 1485 N N . HIS A 1 190 ? -6.251 -4.933 19.481 1.00 84.94 190 HIS A N 1
ATOM 1486 C CA . HIS A 1 190 ? -5.714 -4.719 18.141 1.00 84.94 190 HIS A CA 1
ATOM 1487 C C . HIS A 1 190 ? -4.697 -5.804 17.744 1.00 84.94 190 HIS A C 1
ATOM 1489 O O . HIS A 1 190 ? -4.742 -6.330 16.630 1.00 84.94 190 HIS A O 1
ATOM 1495 N N . ASN A 1 191 ? -3.811 -6.191 18.664 1.00 85.06 191 ASN A N 1
ATOM 1496 C CA . ASN A 1 191 ? -2.833 -7.258 18.458 1.00 85.06 191 ASN A CA 1
ATOM 1497 C C . ASN A 1 191 ? -3.506 -8.624 18.298 1.00 85.06 191 ASN A C 1
ATOM 1499 O O . ASN A 1 191 ? -3.127 -9.390 17.413 1.00 85.06 191 ASN A O 1
ATOM 1503 N N . ARG A 1 192 ? -4.545 -8.914 19.088 1.00 88.31 192 ARG A N 1
ATOM 1504 C CA . ARG A 1 192 ? -5.320 -10.157 18.977 1.00 88.31 192 ARG A CA 1
ATOM 1505 C C . ARG A 1 192 ? -6.053 -10.257 17.646 1.00 88.31 192 ARG A C 1
ATOM 1507 O O . ARG A 1 192 ? -6.013 -11.313 17.023 1.00 88.31 192 ARG A O 1
ATOM 1514 N N . VAL A 1 193 ? -6.683 -9.175 17.182 1.00 88.00 193 VAL A N 1
ATOM 1515 C CA . VAL A 1 193 ? -7.336 -9.168 15.863 1.00 88.00 193 VAL A CA 1
ATOM 1516 C C . VAL A 1 193 ? -6.293 -9.336 14.753 1.00 88.00 193 VAL A C 1
ATOM 1518 O O . VAL A 1 193 ? -6.502 -10.129 13.838 1.00 88.00 193 VAL A O 1
ATOM 1521 N N . ARG A 1 194 ? -5.131 -8.675 14.856 1.00 84.00 194 ARG A N 1
ATOM 1522 C CA . ARG A 1 194 ? -4.030 -8.843 13.892 1.00 84.00 194 ARG A CA 1
ATOM 1523 C C . ARG A 1 194 ? -3.537 -10.295 13.836 1.00 84.00 194 ARG A C 1
ATOM 1525 O O . ARG A 1 194 ? -3.391 -10.837 12.745 1.00 84.00 194 ARG A O 1
ATOM 1532 N N . GLN A 1 195 ? -3.327 -10.931 14.990 1.00 86.94 195 GLN A N 1
ATOM 1533 C CA . GLN A 1 195 ? -2.945 -12.346 15.072 1.00 86.94 195 GLN A CA 1
ATOM 1534 C C . GLN A 1 195 ? -4.032 -13.284 14.535 1.00 86.94 195 GLN A C 1
ATOM 1536 O O . GLN A 1 195 ? -3.715 -14.317 13.952 1.00 86.94 195 GLN A O 1
ATOM 1541 N N . ALA A 1 196 ? -5.309 -12.953 14.741 1.00 87.50 196 ALA A N 1
ATOM 1542 C CA . ALA A 1 196 ? -6.417 -13.730 14.197 1.00 87.50 196 ALA A CA 1
ATOM 1543 C C . ALA A 1 196 ? -6.417 -13.683 12.664 1.00 87.50 196 ALA A C 1
ATOM 1545 O O . ALA A 1 196 ? -6.466 -14.730 12.025 1.00 87.50 196 ALA A O 1
ATOM 1546 N N . ARG A 1 197 ? -6.255 -12.488 12.078 1.00 83.19 197 ARG A N 1
ATOM 1547 C CA . ARG A 1 197 ? -6.165 -12.310 10.621 1.00 83.19 197 ARG A CA 1
ATOM 1548 C C . ARG A 1 197 ? -4.970 -13.031 10.005 1.00 83.19 197 ARG A C 1
ATOM 1550 O O . ARG A 1 197 ? -5.108 -13.606 8.936 1.00 83.19 197 ARG A O 1
ATOM 1557 N N . SER A 1 198 ? -3.811 -13.036 10.668 1.00 79.88 198 SER A N 1
ATOM 1558 C CA . SER A 1 198 ? -2.615 -13.710 10.138 1.00 79.88 198 SER A CA 1
ATOM 1559 C C . SER A 1 198 ? -2.696 -15.239 10.165 1.00 79.88 198 SER A C 1
ATOM 1561 O O . SER A 1 198 ? -1.862 -15.893 9.552 1.00 79.88 198 SER A O 1
ATOM 1563 N N . LYS A 1 199 ? -3.635 -15.813 10.927 1.00 81.38 199 LYS A N 1
ATOM 1564 C CA . LYS A 1 199 ? -3.851 -17.265 11.022 1.00 81.38 199 LYS A CA 1
ATOM 1565 C C . LYS A 1 199 ? -4.890 -17.782 10.023 1.00 81.38 199 LYS A C 1
ATOM 1567 O O . LYS A 1 199 ? -5.121 -18.988 9.989 1.00 81.38 199 LYS A O 1
ATOM 1572 N N . LEU A 1 200 ? -5.532 -16.898 9.259 1.00 69.00 200 LEU A N 1
ATOM 1573 C CA . LEU A 1 200 ? -6.449 -17.309 8.202 1.00 69.00 200 LEU A CA 1
ATOM 1574 C C . LEU A 1 200 ? -5.641 -17.860 7.013 1.00 69.00 200 LEU A C 1
ATOM 1576 O O . LEU A 1 200 ? -4.642 -17.236 6.646 1.00 69.00 200 LEU A O 1
ATOM 1580 N N . PRO A 1 201 ? -6.035 -19.024 6.468 1.00 51.00 201 PRO A N 1
ATOM 1581 C CA . PRO A 1 201 ? -5.397 -19.631 5.302 1.00 51.00 201 PRO A CA 1
ATOM 1582 C C . PRO A 1 201 ? -5.613 -18.825 4.015 1.00 51.00 201 PRO A C 1
ATOM 1584 O O . PRO A 1 201 ? -6.652 -18.132 3.906 1.00 51.00 201 PRO A O 1
#

Sequence (201 aa):
LSEFREVYKKQKDRKEQQGASDVLAGGRPDKSRRQSRAKANELMVKQAISGFAKERRRLSKNFNSGSSLSDNSFGSKEATATELKRRCKSAGLPQTGQKEELVHRLLIKTSEAWSDKEWNAITSEELRKHAVARSLSTDGLKADLVKRLVAAAGLLLPRDMTLAAMRKELKSYGLPCKGTVKREDREELHNRVRQARSKLP

InterPro domains:
  IPR003034 SAP domain [PF02037] (80-106)
  IPR003034 SAP domain [PF02037] (123-150)
  IPR003034 SAP domain [PS50800] (76-110)
  IPR003034 SAP domain [PS50800] (119-153)
  IPR003034 SAP domain [SM00513] (76-110)
  IPR003034 SAP domain [SM00513] (119-153)
  IPR003034 SAP domain [SM00513] (158-197)
  IPR036361 SAP domain superfamily [G3DSA:1.10.720.30] (77-116)
  IPR036361 SAP domain superfamily [G3DSA:1.10.720.30] (117-154)
  IPR036361 SAP domain superfamily [SSF68906] (77-107)
  IPR036361 SAP domain superfamily [SSF68906] (119-152)
  IPR052240 SAP domain-containing ribonucleoprotein [PTHR46551] (80-109)

Radius of gyration: 30.64 Å; chains: 1; bounding box: 46×55×92 Å

Organism: NCBI:txid327968

Foldseek 3Di:
DVVVVVVVVVVVVVVVVVVVVVPPDPDDPDPVVVVVVVVVVVVVVVVVVVVVVVVVVVVVVVVVPDDDPPPVCLVPPPQDLVNLLVLCVVLVHDSDDDSVVSSLVSVLSVLLPDDLVRLVVDDLVVLLVLCVSLVHDSDDDSVVSSVVSNLVSQLDDDPPQDPVNLCVLCVVLVHDPDDDPPDPPPVVSSVSSSVSSVPDD

Secondary structure (DSSP, 8-state):
-HHHHHHHHHHHHHHHHHHHTTSS--PPPPHHHHHHHHHHHHHHHHHHHHHHHHHHHHHHHHTTTS-------TT-TT--HHHHHHHHHHTT----S-HHHHHHHHHHHHTTS--HHHHHHS-HHHHHHHHHHTT----S-HHHHHHHHHHHHHH---TT--HHHHHHHHHHTT----S-TTS--HHHHHHHHHHHHHT--

pLDDT: mean 78.41, std 13.56, range [39.09, 97.25]